Protein AF-A0A6B3H3Y4-F1 (afdb_monomer)

Solvent-accessible surface area (backbone atoms only — not comparable to full-atom values): 10660 Å² total; per-residue (Å²): 138,84,90,72,86,79,74,76,60,73,73,83,83,83,68,91,52,88,68,55,58,62,49,51,39,50,51,33,52,53,52,50,53,50,49,54,52,59,46,49,58,54,48,55,56,52,27,55,79,69,71,41,48,61,52,44,63,74,43,50,50,56,46,50,56,50,46,58,52,50,29,74,65,37,46,83,54,64,60,70,61,44,51,54,50,27,52,53,24,50,52,49,27,54,49,30,50,53,52,42,24,62,77,71,72,51,88,77,58,91,88,35,71,66,61,48,45,45,42,46,51,58,76,67,57,43,85,82,50,64,76,52,99,89,50,58,53,78,48,70,69,46,26,53,52,45,36,77,74,44,92,60,63,56,38,53,36,51,50,52,28,52,53,30,48,50,52,24,53,52,38,52,51,52,60,72,50,45,44,97,88,40,24,37,60,110

Foldseek 3Di:
DPPDDQDPQDDPPPDPPPPPSVVSNVVSVVVVVVVVVVVVVVVCVVCVVVVCNCVVPVPVVVVVVVLVVDLVVFAADDLVVLVVLLVVLVVQLVVLQVVLCVLQVHHDDLPDPVVVQCSQCPVVVFDAADADPVGGDLDLVRLVVSVVRDPRCNSVSSNSNVVSVVSSVVSVVVSVQQDPVNGHRD

Sequence (186 aa):
YLGRELAPAAASDGQLAFGADDRAEADALMAQARAVLDLGDAFTTRLKEVNATELLHDMELPTSILLARLERHGIAADRAHLESMEEQFAGTVQQAVKEAHAAVGREFNLGSPKQLQEILFGELGLPKTKKTKTGYTTDADALAWLAAQTEHELPVLMLRHREQAKLRVTVEGLVKTIAADGRIHT

Secondary structure (DSSP, 8-state):
----PPPPPPP--S---TTHHHHHHHHHHHHHHHHHHHHHHHHHHHHHHTT-HHIIIIIIHHHHHHHHHHHHH-EE--HHHHHHHHHHHHHHHHHHHHHHHHHHTS---TT-HHHHHIIIIIIS-PPP--B-SSSB--SHHHHHHHHHH-S-SHHHHHHHHHHHHHHHHHHHHHHHHB-TTSEE--

Structure (mmCIF, N/CA/C/O backbone):
data_AF-A0A6B3H3Y4-F1
#
_entry.id   AF-A0A6B3H3Y4-F1
#
loop_
_atom_site.group_PDB
_atom_site.id
_atom_site.type_symbol
_atom_site.label_atom_id
_atom_site.label_alt_id
_atom_site.label_comp_id
_atom_site.label_asym_id
_atom_site.label_entity_id
_atom_site.label_seq_id
_atom_site.pdbx_PDB_ins_code
_atom_site.Cartn_x
_atom_site.Cartn_y
_atom_site.Cartn_z
_atom_site.occupancy
_atom_site.B_iso_or_equiv
_atom_site.auth_seq_id
_atom_site.auth_comp_id
_atom_site.auth_asym_id
_atom_site.auth_atom_id
_atom_site.pdbx_PDB_model_num
ATOM 1 N N . TYR A 1 1 ? 18.194 14.052 -22.743 1.00 63.84 1 TYR A N 1
ATOM 2 C CA . TYR A 1 1 ? 18.961 13.079 -23.546 1.00 63.84 1 TYR A CA 1
ATOM 3 C C . TYR A 1 1 ? 18.894 13.367 -25.041 1.00 63.84 1 TYR A C 1
ATOM 5 O O . TYR A 1 1 ? 19.956 13.496 -25.622 1.00 63.84 1 TYR A O 1
ATOM 13 N N . LEU A 1 2 ? 17.715 13.562 -25.653 1.00 77.19 2 LEU A N 1
ATOM 14 C CA . LEU A 1 2 ? 17.622 13.910 -27.088 1.00 77.19 2 LEU A CA 1
ATOM 15 C C . LEU A 1 2 ? 17.268 15.376 -27.394 1.00 77.19 2 LEU A C 1
ATOM 17 O O . LEU A 1 2 ? 17.340 15.778 -28.549 1.00 77.19 2 LEU A O 1
ATOM 21 N N . GLY A 1 3 ? 16.864 16.170 -26.394 1.00 76.88 3 GLY A N 1
ATOM 22 C CA . GLY A 1 3 ? 16.460 17.570 -26.606 1.00 76.88 3 GLY A CA 1
ATOM 23 C C . GLY A 1 3 ? 15.206 17.730 -27.477 1.00 76.88 3 GLY A C 1
ATOM 24 O O . GLY A 1 3 ? 15.037 18.765 -28.109 1.00 76.88 3 GLY A O 1
ATOM 25 N N . ARG A 1 4 ? 14.358 16.695 -27.540 1.00 79.56 4 ARG A N 1
ATOM 26 C CA . ARG A 1 4 ? 13.101 16.661 -28.297 1.00 79.56 4 ARG A CA 1
ATOM 27 C C . ARG A 1 4 ? 11.932 16.502 -27.331 1.00 79.56 4 ARG A C 1
ATOM 29 O O . ARG A 1 4 ? 12.031 15.702 -26.400 1.00 79.56 4 ARG A O 1
ATOM 36 N N . GLU A 1 5 ? 10.840 17.211 -27.589 1.00 78.88 5 GLU A N 1
ATOM 37 C CA . GLU A 1 5 ? 9.538 16.949 -26.972 1.00 78.88 5 GLU A CA 1
ATOM 38 C C . GLU A 1 5 ? 8.713 16.076 -27.920 1.00 78.88 5 GLU A C 1
ATOM 40 O O . GLU A 1 5 ? 8.624 16.358 -29.115 1.00 78.88 5 GLU A O 1
ATOM 45 N N . LEU A 1 6 ? 8.153 14.985 -27.398 1.00 76.25 6 LEU A N 1
ATOM 46 C CA . LEU A 1 6 ? 7.236 14.131 -28.147 1.00 76.25 6 LEU A CA 1
ATOM 47 C C . LEU A 1 6 ? 5.812 14.585 -27.836 1.00 76.25 6 LEU A C 1
ATOM 49 O O . LEU A 1 6 ? 5.425 14.632 -26.668 1.00 76.25 6 LEU A O 1
ATOM 53 N N . ALA A 1 7 ? 5.038 14.905 -28.871 1.00 67.75 7 ALA A N 1
ATOM 54 C CA . ALA A 1 7 ? 3.607 15.106 -28.705 1.00 67.75 7 ALA A CA 1
ATOM 55 C C . ALA A 1 7 ? 2.958 13.766 -28.303 1.00 67.75 7 ALA A C 1
ATOM 57 O O . ALA A 1 7 ? 3.326 12.725 -28.863 1.00 67.75 7 ALA A O 1
ATOM 58 N N . PRO A 1 8 ? 2.026 13.752 -27.333 1.00 60.97 8 PRO A N 1
ATOM 59 C CA . PRO A 1 8 ? 1.255 12.551 -27.047 1.00 60.97 8 PRO A CA 1
ATOM 60 C C . PRO A 1 8 ? 0.466 12.143 -28.297 1.00 60.97 8 PRO A C 1
ATOM 62 O O . PRO A 1 8 ? 0.079 13.001 -29.094 1.00 60.97 8 PRO A O 1
ATOM 65 N N . ALA A 1 9 ? 0.227 10.839 -28.467 1.00 57.62 9 ALA A N 1
ATOM 66 C CA . ALA A 1 9 ? -0.717 10.369 -29.475 1.00 57.62 9 ALA A CA 1
ATOM 67 C C . ALA A 1 9 ? -2.055 11.088 -29.241 1.00 57.62 9 ALA A C 1
ATOM 69 O O . ALA A 1 9 ? -2.506 11.178 -28.095 1.00 57.62 9 ALA A O 1
ATOM 70 N N . ALA A 1 10 ? -2.623 11.682 -30.292 1.00 57.06 10 ALA A N 1
ATOM 71 C CA . ALA A 1 10 ? -3.854 12.451 -30.181 1.00 57.06 10 ALA A CA 1
ATOM 72 C C . ALA A 1 10 ? -4.945 11.567 -29.555 1.00 57.06 10 ALA A C 1
ATOM 74 O O . ALA A 1 10 ? -5.271 10.509 -30.088 1.00 57.06 10 ALA A O 1
ATOM 75 N N . ALA A 1 11 ? -5.489 11.977 -28.407 1.00 52.06 11 ALA A N 1
ATOM 76 C CA . ALA A 1 11 ? -6.703 11.363 -27.889 1.00 52.06 11 ALA A CA 1
ATOM 77 C C . ALA A 1 11 ? -7.828 11.688 -28.880 1.00 52.06 11 ALA A C 1
ATOM 79 O O . ALA A 1 11 ? -7.999 12.855 -29.229 1.00 52.06 11 ALA A O 1
ATOM 80 N N . SER A 1 12 ? -8.549 10.675 -29.369 1.00 51.94 12 SER A N 1
ATOM 81 C CA . SER A 1 12 ? -9.593 10.877 -30.378 1.00 51.94 12 SER A CA 1
ATOM 82 C C . SER A 1 12 ? -10.658 11.839 -29.839 1.00 51.94 12 SER A C 1
ATOM 84 O O . SER A 1 12 ? -11.436 11.470 -28.956 1.00 51.94 12 SER A O 1
ATOM 86 N N . ASP A 1 13 ? -10.725 13.059 -30.365 1.00 48.56 13 ASP A N 1
ATOM 87 C CA . ASP A 1 13 ? -11.602 14.124 -29.851 1.00 48.56 13 ASP A CA 1
ATOM 88 C C . ASP A 1 13 ? -13.055 13.995 -30.365 1.00 48.56 13 ASP A C 1
ATOM 90 O O . ASP A 1 13 ? -13.782 14.966 -30.558 1.00 48.56 13 ASP A O 1
ATOM 94 N N . GLY A 1 14 ? -13.501 12.761 -30.630 1.00 56.22 14 GLY A N 1
ATOM 95 C CA . GLY A 1 14 ? -14.877 12.434 -31.020 1.00 56.22 14 GLY A CA 1
ATOM 96 C C . GLY A 1 14 ? -15.333 12.983 -32.378 1.00 56.22 14 GLY A C 1
ATOM 97 O O . GLY A 1 14 ? -16.496 12.803 -32.744 1.00 56.22 14 GLY A O 1
ATOM 98 N N . GLN A 1 15 ? -14.455 13.631 -33.145 1.00 55.75 15 GLN A N 1
ATOM 99 C CA . GLN A 1 15 ? -14.781 14.183 -34.454 1.00 55.75 15 GLN A CA 1
ATOM 100 C C . GLN A 1 15 ? -14.356 13.194 -35.543 1.00 55.75 15 GLN A C 1
ATOM 102 O O . GLN A 1 15 ? -13.175 12.981 -35.766 1.00 55.75 15 GLN A O 1
ATOM 107 N N . LEU A 1 16 ? -15.336 12.571 -36.207 1.00 53.97 16 LEU A N 1
ATOM 108 C CA . LEU A 1 16 ? -15.149 11.537 -37.234 1.00 53.97 16 LEU A CA 1
ATOM 109 C C . LEU A 1 16 ? -14.452 12.090 -38.494 1.00 53.97 16 LEU A C 1
ATOM 111 O O . LEU A 1 16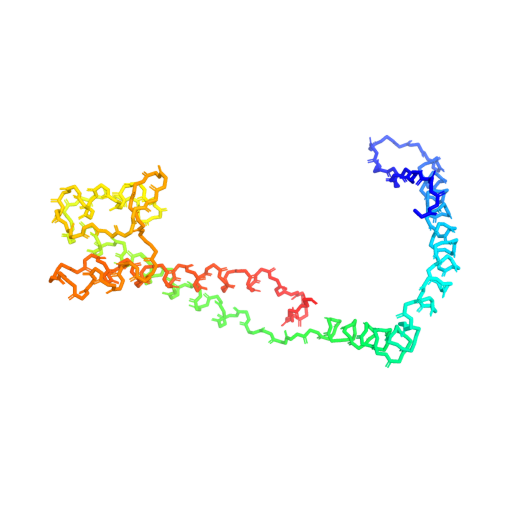 ? -15.091 12.326 -39.523 1.00 53.97 16 LEU A O 1
ATOM 115 N N . ALA A 1 17 ? -13.138 12.290 -38.429 1.00 58.25 17 ALA A N 1
ATOM 116 C CA . ALA A 1 17 ? -12.289 12.525 -39.584 1.00 58.25 17 ALA A CA 1
ATOM 117 C C . ALA A 1 17 ? -11.777 11.169 -40.093 1.00 58.25 17 ALA A C 1
ATOM 119 O O . ALA A 1 17 ? -10.715 10.700 -39.692 1.00 58.25 17 ALA A O 1
ATOM 120 N N . PHE A 1 18 ? -12.554 10.518 -40.967 1.00 49.59 18 PHE A N 1
ATOM 121 C CA . PHE A 1 18 ? -12.211 9.212 -41.547 1.00 49.59 18 PHE A CA 1
ATOM 122 C C . PHE A 1 18 ? -10.752 9.179 -42.056 1.00 49.59 18 PHE A C 1
ATOM 124 O O . PHE A 1 18 ? -10.421 9.822 -43.053 1.00 49.59 18 PHE A O 1
ATOM 131 N N . GLY A 1 19 ? -9.887 8.433 -41.356 1.00 61.00 19 GLY A N 1
ATOM 132 C CA . GLY A 1 19 ? -8.489 8.161 -41.718 1.00 61.00 19 GLY A CA 1
ATOM 133 C C . GLY A 1 19 ? -7.453 9.250 -41.395 1.00 61.00 19 GLY A C 1
ATOM 134 O O . GLY A 1 19 ? -6.260 9.003 -41.572 1.00 61.00 19 GLY A O 1
ATOM 135 N N . ALA A 1 20 ? -7.855 10.441 -40.934 1.00 61.28 20 ALA A N 1
ATOM 136 C CA . ALA A 1 20 ? -6.902 11.473 -40.504 1.00 61.28 20 ALA A CA 1
ATOM 137 C C . ALA A 1 20 ? -6.331 11.160 -39.113 1.00 61.28 20 ALA A C 1
ATOM 139 O O . ALA A 1 20 ? -5.127 11.310 -38.896 1.00 61.28 20 ALA A O 1
ATOM 140 N N . ASP A 1 21 ? -7.187 10.655 -38.224 1.00 67.44 21 ASP A N 1
ATOM 141 C CA . ASP A 1 21 ? -6.818 10.270 -36.861 1.00 67.44 21 ASP A CA 1
ATOM 142 C C . ASP A 1 21 ? -5.872 9.060 -36.868 1.00 67.44 21 ASP A C 1
ATOM 144 O O . ASP A 1 21 ? -4.822 9.105 -36.232 1.00 67.44 21 ASP A O 1
ATOM 148 N N . ASP A 1 22 ? -6.151 8.052 -37.705 1.00 73.31 22 ASP A N 1
ATOM 149 C CA . ASP A 1 22 ? -5.295 6.864 -37.862 1.00 73.31 22 ASP A CA 1
ATOM 150 C C . ASP A 1 22 ? -3.882 7.226 -38.351 1.00 73.31 22 ASP A C 1
ATOM 152 O O . ASP A 1 22 ? -2.881 6.649 -37.919 1.00 73.31 22 ASP A O 1
ATOM 156 N N . ARG A 1 23 ? -3.775 8.196 -39.271 1.00 79.31 23 ARG A N 1
ATOM 157 C CA . ARG A 1 23 ? -2.482 8.651 -39.798 1.00 79.31 23 ARG A CA 1
ATOM 158 C C . ARG A 1 23 ? -1.709 9.463 -38.764 1.00 79.31 23 ARG A C 1
ATOM 160 O O . ARG A 1 23 ? -0.505 9.269 -38.633 1.00 79.31 23 ARG A O 1
ATOM 167 N N . ALA A 1 24 ? -2.389 10.340 -38.030 1.00 80.00 24 ALA A N 1
ATOM 168 C CA . ALA A 1 24 ? -1.774 11.117 -36.960 1.00 80.00 24 ALA A CA 1
ATOM 169 C C . ALA A 1 24 ? -1.293 10.218 -35.805 1.00 80.00 24 ALA A C 1
ATOM 171 O O . ALA A 1 24 ? -0.199 10.426 -35.277 1.00 80.00 24 ALA A O 1
ATOM 172 N N . GLU A 1 25 ? -2.064 9.190 -35.446 1.00 80.94 25 GLU A N 1
ATOM 173 C CA . GLU A 1 25 ? -1.669 8.180 -34.462 1.00 80.94 25 GLU A CA 1
ATOM 174 C C . GLU A 1 25 ? -0.457 7.372 -34.944 1.00 80.94 25 GLU A C 1
ATOM 176 O O . GLU A 1 25 ? 0.523 7.223 -34.209 1.00 80.94 25 GLU A O 1
ATOM 181 N N . ALA A 1 26 ? -0.470 6.918 -36.202 1.00 85.44 26 ALA A N 1
ATOM 182 C CA . ALA A 1 26 ? 0.669 6.231 -36.802 1.00 85.44 26 ALA A CA 1
ATOM 183 C C . ALA A 1 26 ? 1.935 7.107 -36.796 1.00 85.44 26 ALA A C 1
ATOM 185 O O . ALA A 1 26 ? 3.007 6.631 -36.418 1.00 85.44 26 ALA A O 1
ATOM 186 N N . ASP A 1 27 ? 1.822 8.389 -37.155 1.00 86.19 27 ASP A N 1
ATOM 187 C CA . ASP A 1 27 ? 2.935 9.343 -37.137 1.00 86.19 27 ASP A CA 1
ATOM 188 C C . ASP A 1 27 ? 3.492 9.542 -35.712 1.00 86.19 27 ASP A C 1
ATOM 190 O O . ASP A 1 27 ? 4.713 9.551 -35.516 1.00 86.19 27 ASP A O 1
ATOM 194 N N . ALA A 1 28 ? 2.624 9.616 -34.696 1.00 86.31 28 ALA A N 1
ATOM 195 C CA . ALA A 1 28 ? 3.031 9.708 -33.293 1.00 86.31 28 ALA A CA 1
ATOM 196 C C . ALA A 1 28 ? 3.754 8.438 -32.807 1.00 86.31 28 ALA A C 1
ATOM 198 O O . ALA A 1 28 ? 4.812 8.530 -32.175 1.00 86.31 28 ALA A O 1
ATOM 199 N N . LEU A 1 29 ? 3.238 7.250 -33.138 1.00 88.19 29 LEU A N 1
ATOM 200 C CA . LEU A 1 29 ? 3.875 5.970 -32.807 1.00 88.19 29 LEU A CA 1
ATOM 201 C C . LEU A 1 29 ? 5.234 5.815 -33.501 1.00 88.19 29 LEU A C 1
ATOM 203 O O . LEU A 1 29 ? 6.199 5.374 -32.874 1.00 88.19 29 LEU A O 1
ATOM 207 N N . MET A 1 30 ? 5.352 6.232 -34.766 1.00 90.69 30 MET A N 1
ATOM 208 C CA . MET A 1 30 ? 6.629 6.246 -35.487 1.00 90.69 30 MET A CA 1
ATOM 209 C C . MET A 1 30 ? 7.645 7.183 -34.824 1.00 90.69 30 MET A C 1
ATOM 211 O O . MET A 1 30 ? 8.814 6.815 -34.667 1.00 90.69 30 MET A O 1
ATOM 215 N N . ALA A 1 31 ? 7.212 8.369 -34.384 1.00 90.38 31 ALA A N 1
ATOM 216 C CA . ALA A 1 31 ? 8.068 9.306 -33.660 1.00 90.38 31 ALA A CA 1
ATOM 217 C C . ALA A 1 31 ? 8.547 8.731 -32.314 1.00 90.38 31 ALA A C 1
ATOM 219 O O . ALA A 1 31 ? 9.734 8.839 -31.990 1.00 90.38 31 ALA A O 1
ATOM 220 N N . GLN A 1 32 ? 7.663 8.067 -31.561 1.00 90.25 32 GLN A N 1
ATOM 221 C CA . GLN A 1 32 ? 8.019 7.381 -30.315 1.00 90.25 32 GLN A CA 1
ATOM 222 C C . GLN A 1 32 ? 9.006 6.235 -30.556 1.00 90.25 32 GLN A C 1
ATOM 224 O O . GLN A 1 32 ? 10.044 6.177 -29.897 1.00 90.25 32 GLN A O 1
ATOM 229 N N . ALA A 1 33 ? 8.740 5.366 -31.535 1.00 92.94 33 ALA A N 1
ATOM 230 C CA . ALA A 1 33 ? 9.629 4.261 -31.885 1.00 92.94 33 ALA A CA 1
ATOM 231 C C . ALA A 1 33 ? 11.029 4.765 -32.265 1.00 92.94 33 ALA A C 1
ATOM 233 O O . ALA A 1 33 ? 12.038 4.225 -31.802 1.00 92.94 33 ALA A O 1
ATOM 234 N N . ARG A 1 34 ? 11.111 5.853 -33.046 1.00 94.19 34 ARG A N 1
ATOM 235 C CA . ARG A 1 34 ? 12.397 6.471 -33.391 1.00 94.19 34 ARG A CA 1
ATOM 236 C C . ARG A 1 34 ? 13.111 7.037 -32.165 1.00 94.19 34 ARG A C 1
ATOM 238 O O . ARG A 1 34 ? 14.320 6.860 -32.042 1.00 94.19 34 ARG A O 1
ATOM 245 N N . ALA A 1 35 ? 12.386 7.692 -31.262 1.00 93.12 35 ALA A N 1
ATOM 246 C CA . ALA A 1 35 ? 12.964 8.232 -30.037 1.00 93.12 35 ALA A CA 1
ATOM 247 C C . ALA A 1 35 ? 13.513 7.133 -29.115 1.00 93.12 35 ALA A C 1
ATOM 249 O O . ALA A 1 35 ? 14.578 7.321 -28.533 1.00 93.12 35 ALA A O 1
ATOM 250 N N . VAL A 1 36 ? 12.832 5.986 -29.011 1.00 94.25 36 VAL A N 1
ATOM 251 C CA . VAL A 1 36 ? 13.313 4.826 -28.241 1.00 94.25 36 VAL A CA 1
ATOM 252 C C . VAL A 1 36 ? 14.627 4.291 -28.813 1.00 94.25 36 VAL A C 1
ATOM 254 O O . VAL A 1 36 ? 15.553 4.045 -28.045 1.00 94.25 36 VAL A O 1
ATOM 257 N N . LEU A 1 37 ? 14.747 4.170 -30.140 1.00 95.19 37 LEU A N 1
ATOM 258 C CA . LEU A 1 37 ? 15.993 3.744 -30.792 1.00 95.19 37 LEU A CA 1
ATOM 259 C C . LEU A 1 37 ? 17.140 4.732 -30.535 1.00 95.19 37 LEU A C 1
ATOM 261 O O . LEU A 1 37 ? 18.201 4.331 -30.062 1.00 95.19 37 LEU A O 1
ATOM 265 N N . ASP A 1 38 ? 16.903 6.027 -30.776 1.00 94.75 38 ASP A N 1
ATOM 266 C CA . ASP A 1 38 ? 17.904 7.081 -30.563 1.00 94.75 38 ASP A CA 1
ATOM 267 C C . ASP A 1 38 ? 18.352 7.144 -29.080 1.00 94.75 38 ASP A C 1
ATOM 269 O O . ASP A 1 38 ? 19.530 7.356 -28.781 1.00 94.75 38 ASP A O 1
ATOM 273 N N . LEU A 1 39 ? 17.427 6.945 -28.129 1.00 94.69 39 LEU A N 1
ATOM 274 C CA . LEU A 1 39 ? 17.742 6.845 -26.698 1.00 94.69 39 LEU A CA 1
ATOM 275 C C . LEU A 1 39 ? 18.508 5.567 -26.356 1.00 94.69 39 LEU A C 1
ATOM 277 O O . LEU A 1 39 ? 19.393 5.617 -25.503 1.00 94.69 39 LEU A O 1
ATOM 281 N N . GLY A 1 40 ? 18.183 4.444 -26.997 1.00 93.75 40 GLY A N 1
ATOM 282 C CA . GLY A 1 40 ? 18.867 3.168 -26.807 1.00 93.75 40 GLY A CA 1
ATOM 283 C C . GLY A 1 40 ? 20.362 3.271 -27.100 1.00 93.75 40 GLY A C 1
ATOM 284 O O . GLY A 1 40 ? 21.182 2.864 -26.273 1.00 93.75 40 GLY A O 1
ATOM 285 N N . ASP A 1 41 ? 20.729 3.907 -28.214 1.00 94.00 41 ASP A N 1
ATOM 286 C CA . ASP A 1 41 ? 22.133 4.134 -28.583 1.00 94.00 41 ASP A CA 1
ATOM 287 C C . ASP A 1 41 ? 22.852 5.038 -27.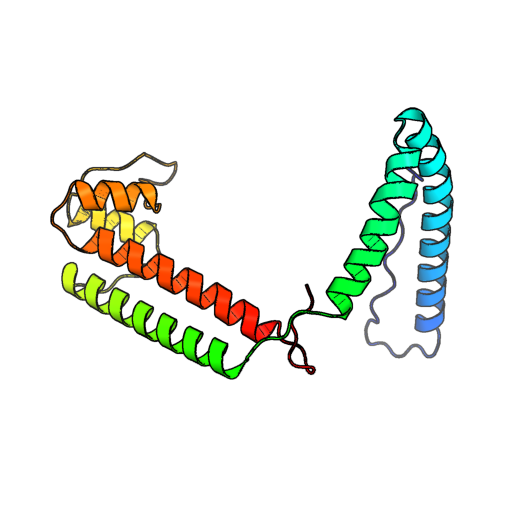564 1.00 94.00 41 ASP A C 1
ATOM 289 O O . ASP A 1 41 ? 23.960 4.737 -27.097 1.00 94.00 41 ASP A O 1
ATOM 293 N N . ALA A 1 42 ? 22.196 6.132 -27.161 1.00 94.25 42 ALA A N 1
ATOM 294 C CA . ALA A 1 42 ? 22.740 7.067 -26.179 1.00 94.25 42 ALA A CA 1
ATOM 295 C C . ALA A 1 42 ? 22.952 6.400 -24.806 1.00 94.25 42 ALA A C 1
ATOM 297 O O . ALA A 1 42 ? 24.012 6.552 -24.189 1.00 94.25 42 ALA A O 1
ATOM 298 N N . PHE A 1 43 ? 21.974 5.625 -24.330 1.00 95.00 43 PHE A N 1
ATOM 299 C CA . PHE A 1 43 ? 22.065 4.936 -23.045 1.00 95.00 43 PHE A CA 1
ATOM 300 C C . PHE A 1 43 ? 23.038 3.765 -23.064 1.00 95.00 43 PHE A C 1
ATOM 302 O O . PHE A 1 43 ? 23.720 3.555 -22.066 1.00 95.00 43 PHE A O 1
ATOM 309 N N . THR A 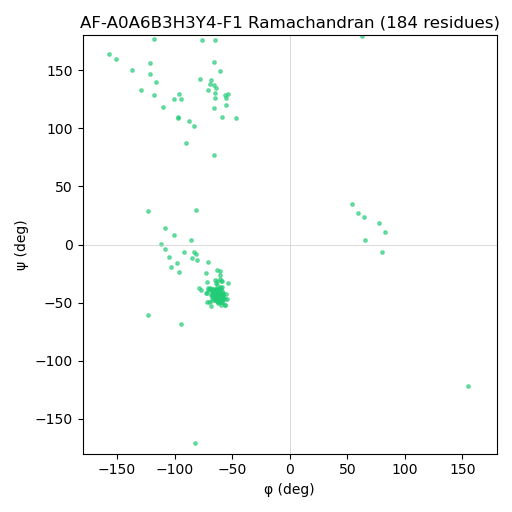1 44 ? 23.199 3.071 -24.189 1.00 94.44 44 THR A N 1
ATOM 310 C CA . THR A 1 44 ? 24.222 2.023 -24.329 1.00 94.44 44 THR A CA 1
ATOM 311 C C . THR A 1 44 ? 25.623 2.581 -24.077 1.00 94.44 44 THR A C 1
ATOM 313 O O . THR A 1 44 ? 26.428 1.963 -23.380 1.00 94.44 44 THR A O 1
ATOM 316 N N . THR A 1 45 ? 25.915 3.781 -24.588 1.00 94.50 45 THR A N 1
ATOM 317 C CA . THR A 1 45 ? 27.192 4.461 -24.313 1.00 94.50 45 THR A CA 1
ATOM 318 C C . THR A 1 45 ? 27.316 4.812 -22.831 1.00 94.50 45 THR A C 1
ATOM 320 O O . THR A 1 45 ? 28.315 4.483 -22.193 1.00 94.50 45 THR A O 1
ATOM 323 N N . ARG A 1 46 ? 26.268 5.398 -22.243 1.00 94.56 46 ARG A N 1
ATOM 324 C CA . ARG A 1 46 ? 26.273 5.816 -20.836 1.00 94.56 46 ARG A CA 1
ATOM 325 C C . ARG A 1 46 ? 26.408 4.646 -19.858 1.00 94.56 46 ARG A C 1
ATOM 327 O O . ARG A 1 46 ? 27.100 4.770 -18.853 1.00 94.56 46 ARG A O 1
ATOM 334 N N . LEU A 1 47 ? 25.775 3.512 -20.146 1.00 96.56 47 LEU A N 1
ATOM 335 C CA . LEU A 1 47 ? 25.844 2.304 -19.320 1.00 96.56 47 LEU A CA 1
ATOM 336 C C . LEU A 1 47 ? 27.258 1.733 -19.253 1.00 96.56 47 LEU A C 1
ATOM 338 O O . LEU A 1 47 ? 27.639 1.184 -18.221 1.00 96.56 47 LEU A O 1
ATOM 342 N N . LYS A 1 48 ? 28.052 1.888 -20.316 1.00 95.94 48 LYS A N 1
ATOM 343 C CA . LYS A 1 48 ? 29.476 1.532 -20.297 1.00 95.94 48 LYS A CA 1
ATOM 344 C C . LYS A 1 48 ? 30.267 2.468 -19.388 1.00 95.94 48 LYS A C 1
ATOM 346 O O . LYS A 1 48 ? 31.053 1.991 -18.582 1.00 95.94 48 LYS A O 1
ATOM 351 N N . GLU A 1 49 ? 30.013 3.776 -19.453 1.00 96.81 49 GLU A N 1
ATOM 352 C CA . GLU A 1 49 ? 30.697 4.772 -18.607 1.00 96.81 49 GLU A CA 1
ATOM 353 C C . GLU A 1 49 ? 30.480 4.538 -17.105 1.00 96.81 49 GLU A C 1
ATOM 355 O O . GLU A 1 49 ? 31.357 4.846 -16.302 1.00 96.81 49 GLU A O 1
ATOM 360 N N . VAL A 1 50 ? 29.322 3.992 -16.722 1.00 97.06 50 VAL A N 1
ATOM 361 C CA . VAL A 1 50 ? 28.992 3.668 -15.323 1.00 97.06 50 VAL A CA 1
ATOM 362 C C . VAL A 1 50 ? 29.169 2.182 -14.980 1.00 97.06 50 VAL A C 1
ATOM 364 O O . VAL A 1 50 ? 28.777 1.770 -13.893 1.00 97.06 50 VAL A O 1
ATOM 367 N N . ASN A 1 51 ? 29.751 1.377 -15.879 1.00 95.44 51 ASN A N 1
ATOM 368 C CA . ASN A 1 51 ? 29.950 -0.072 -15.719 1.00 95.44 51 ASN A CA 1
ATOM 369 C C . ASN A 1 51 ? 28.668 -0.868 -15.383 1.00 95.44 51 ASN A C 1
ATOM 371 O O . ASN A 1 51 ? 28.715 -1.855 -14.658 1.00 95.44 51 ASN A O 1
ATOM 375 N N . ALA A 1 52 ? 27.516 -0.463 -15.924 1.00 97.06 52 ALA A N 1
ATOM 376 C CA . ALA A 1 52 ? 26.216 -1.109 -15.699 1.00 97.06 52 ALA A CA 1
ATOM 377 C C . ALA A 1 52 ? 25.692 -1.881 -16.927 1.00 97.06 52 ALA A C 1
ATOM 379 O O . ALA A 1 52 ? 24.517 -2.233 -16.989 1.00 97.06 52 ALA A O 1
ATOM 380 N N . THR A 1 53 ? 26.545 -2.133 -17.926 1.00 96.62 53 THR A N 1
ATOM 381 C CA . THR A 1 53 ? 26.135 -2.844 -19.154 1.00 96.62 53 THR A CA 1
ATOM 382 C C . THR A 1 53 ? 25.728 -4.290 -18.857 1.00 96.62 53 THR A C 1
ATOM 384 O O . THR A 1 53 ? 24.652 -4.712 -19.268 1.00 96.62 53 THR A O 1
ATOM 387 N N . GLU A 1 54 ? 26.547 -5.022 -18.098 1.00 97.31 54 GLU A N 1
ATOM 388 C CA . GLU A 1 54 ? 26.247 -6.402 -17.684 1.00 97.31 54 GLU A CA 1
ATOM 389 C C . GLU A 1 54 ? 25.025 -6.452 -16.757 1.00 97.31 54 GLU A C 1
ATOM 391 O O . GLU A 1 54 ? 24.157 -7.295 -16.934 1.00 97.31 54 GLU A O 1
ATOM 396 N N . LEU A 1 55 ? 24.877 -5.484 -15.841 1.00 97.00 55 LEU A N 1
ATOM 397 C CA . LEU A 1 55 ? 23.690 -5.377 -14.983 1.00 97.00 55 LEU A CA 1
ATOM 398 C C . LEU A 1 55 ? 22.395 -5.298 -15.810 1.00 97.00 55 LEU A C 1
ATOM 400 O O . LEU A 1 55 ? 21.448 -6.035 -15.539 1.00 97.00 55 LEU A O 1
ATOM 404 N N . LEU A 1 56 ? 22.356 -4.450 -16.846 1.00 96.75 56 LEU A N 1
ATOM 405 C CA . LEU A 1 56 ? 21.183 -4.351 -17.716 1.00 96.75 56 LEU A CA 1
ATOM 406 C C . LEU A 1 56 ? 20.906 -5.672 -18.455 1.00 96.75 56 LEU A C 1
ATOM 408 O O . LEU A 1 56 ? 19.767 -6.136 -18.479 1.00 96.75 56 LEU A O 1
ATOM 412 N N . HIS A 1 57 ? 21.926 -6.254 -19.088 1.00 95.94 57 HIS A N 1
ATOM 413 C CA . HIS A 1 57 ? 21.745 -7.392 -19.993 1.00 95.94 57 HIS A CA 1
ATOM 414 C C . HIS A 1 57 ? 21.568 -8.732 -19.285 1.00 95.94 57 HIS A C 1
ATOM 416 O O . HIS A 1 57 ? 20.751 -9.539 -19.727 1.00 95.94 57 HIS A O 1
ATOM 422 N N . ASP A 1 58 ? 22.287 -8.950 -18.190 1.00 97.31 58 ASP A N 1
ATOM 423 C CA . ASP A 1 58 ? 22.350 -10.248 -17.525 1.00 97.31 58 ASP A CA 1
ATOM 424 C C . ASP A 1 58 ? 21.394 -10.330 -16.328 1.00 97.31 58 ASP A C 1
ATOM 426 O O . ASP A 1 58 ? 21.071 -11.429 -15.877 1.00 97.31 58 ASP A O 1
ATOM 430 N N . MET A 1 59 ? 20.896 -9.188 -15.833 1.00 97.12 59 MET A N 1
ATOM 431 C CA . MET A 1 59 ? 19.988 -9.136 -14.683 1.00 97.12 59 MET A CA 1
ATOM 432 C C . MET A 1 59 ? 18.662 -8.442 -14.999 1.00 97.12 59 MET A C 1
ATOM 434 O O . MET A 1 59 ? 17.616 -9.085 -14.909 1.00 97.12 59 MET A O 1
ATOM 438 N N . GLU A 1 60 ? 18.672 -7.168 -15.392 1.00 97.81 60 GLU A N 1
ATOM 439 C CA . GLU A 1 60 ? 17.440 -6.369 -15.505 1.00 97.81 60 GLU A CA 1
ATOM 440 C C . GLU A 1 60 ? 16.529 -6.846 -16.649 1.00 97.81 60 GLU A C 1
ATOM 442 O O . GLU A 1 60 ? 15.338 -7.078 -16.438 1.00 97.81 60 GLU A O 1
ATOM 447 N N . LEU A 1 61 ? 17.071 -7.060 -17.856 1.00 97.00 61 LEU A N 1
ATOM 448 C CA . LEU A 1 61 ? 16.285 -7.535 -19.003 1.00 97.00 61 LEU A CA 1
ATOM 449 C C . LEU A 1 61 ? 15.719 -8.955 -18.783 1.00 97.00 61 LEU A C 1
ATOM 451 O O . LEU A 1 61 ? 14.514 -9.142 -18.983 1.00 97.00 61 LEU A O 1
ATOM 455 N N . PRO A 1 62 ? 16.504 -9.955 -18.326 1.00 98.31 62 PRO A N 1
ATOM 456 C CA . PRO A 1 6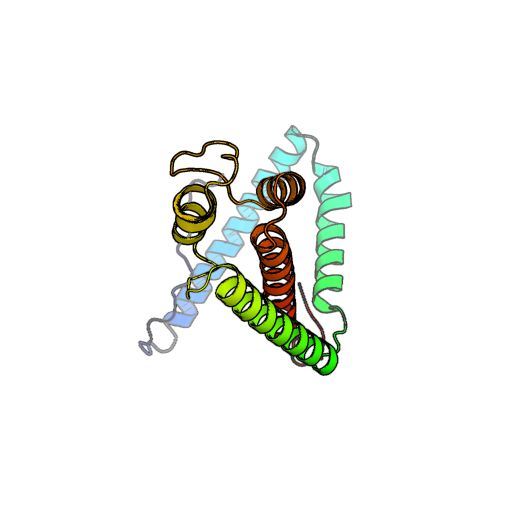2 ? 15.960 -11.263 -17.966 1.00 98.31 62 PRO A CA 1
ATOM 457 C C . PRO A 1 62 ? 14.897 -11.187 -16.866 1.00 98.31 62 PRO A C 1
ATOM 459 O O . PRO A 1 62 ? 13.870 -11.864 -16.962 1.00 98.31 62 PRO A O 1
ATOM 462 N N . THR A 1 63 ? 15.109 -10.341 -15.852 1.00 98.25 63 THR A N 1
ATOM 463 C CA . THR A 1 63 ? 14.148 -10.148 -14.757 1.00 98.25 63 THR A CA 1
ATOM 464 C C . THR A 1 63 ? 12.855 -9.523 -15.262 1.00 98.25 63 THR A C 1
ATOM 466 O O . THR A 1 63 ? 11.786 -10.017 -14.925 1.00 98.25 63 THR A O 1
ATOM 469 N N . SER A 1 64 ? 12.919 -8.520 -16.140 1.00 97.94 64 SER A N 1
ATOM 470 C CA . SER A 1 64 ? 11.736 -7.911 -16.762 1.00 97.94 64 SER A CA 1
ATOM 471 C C . SER A 1 64 ? 10.897 -8.938 -17.533 1.00 97.94 64 SER A C 1
ATOM 473 O O . SER A 1 64 ? 9.677 -8.988 -17.378 1.00 97.94 64 SER A O 1
ATOM 475 N N . ILE A 1 65 ? 11.540 -9.826 -18.300 1.00 97.50 65 ILE A N 1
ATOM 476 C CA . ILE A 1 65 ? 10.850 -10.910 -19.018 1.00 97.50 65 ILE A CA 1
ATOM 477 C C . ILE A 1 65 ? 10.196 -11.893 -18.037 1.00 97.50 65 ILE A C 1
ATOM 479 O O . ILE A 1 65 ? 9.086 -12.371 -18.286 1.00 97.50 65 ILE A O 1
ATOM 483 N N . LEU A 1 66 ? 10.881 -12.231 -16.941 1.00 97.88 66 LEU A N 1
ATOM 484 C CA . LEU A 1 66 ? 10.331 -13.105 -15.908 1.00 97.88 66 LEU A CA 1
ATOM 485 C C . LEU A 1 66 ? 9.129 -12.457 -15.214 1.00 97.88 66 LEU A C 1
ATOM 487 O O . LEU A 1 66 ? 8.102 -13.119 -15.082 1.00 97.88 66 LEU A O 1
ATOM 491 N N . LEU A 1 67 ? 9.238 -11.185 -14.826 1.00 98.00 67 LEU A N 1
ATOM 492 C CA . LEU A 1 67 ? 8.147 -10.422 -14.225 1.00 98.00 67 LEU A CA 1
ATOM 493 C C . LEU A 1 67 ? 6.937 -10.429 -15.158 1.00 98.00 67 LEU A C 1
ATOM 495 O O . LEU A 1 67 ? 5.911 -10.964 -14.768 1.00 98.00 67 LEU A O 1
ATOM 499 N N . ALA A 1 68 ? 7.088 -10.061 -16.433 1.00 97.81 68 ALA A N 1
ATOM 500 C CA . ALA A 1 68 ? 5.986 -10.098 -17.400 1.00 97.81 68 ALA A CA 1
ATOM 501 C C . ALA A 1 68 ? 5.284 -11.475 -17.491 1.00 97.81 68 ALA A C 1
ATOM 503 O O . ALA A 1 68 ? 4.074 -11.559 -17.718 1.00 97.81 68 ALA A O 1
ATOM 504 N N . ARG A 1 69 ? 6.016 -12.584 -17.300 1.00 97.88 69 ARG A N 1
ATOM 505 C CA . ARG A 1 69 ? 5.423 -13.934 -17.228 1.00 97.88 69 ARG A CA 1
ATOM 506 C C . ARG A 1 69 ? 4.656 -14.164 -15.927 1.00 97.88 69 ARG A C 1
ATOM 508 O O . ARG A 1 69 ? 3.593 -14.777 -15.981 1.00 97.88 69 ARG A O 1
ATOM 515 N N . LEU A 1 70 ? 5.187 -13.715 -14.790 1.00 97.88 70 LEU A N 1
ATOM 516 C CA . LEU A 1 70 ? 4.527 -13.805 -13.484 1.00 97.88 70 LEU A CA 1
ATOM 517 C C . LEU A 1 70 ? 3.243 -12.971 -13.458 1.00 97.88 70 LEU A C 1
ATOM 519 O O . LEU A 1 70 ? 2.198 -13.495 -13.080 1.00 97.88 70 LEU A O 1
ATOM 523 N N . GLU A 1 71 ? 3.304 -11.730 -13.938 1.00 97.56 71 GLU A N 1
ATOM 524 C CA . GLU A 1 71 ? 2.159 -10.820 -14.032 1.00 97.56 71 GLU A CA 1
ATOM 525 C C . GLU A 1 71 ? 1.066 -11.439 -14.910 1.00 97.56 71 GLU A C 1
ATOM 527 O O . GLU A 1 71 ? -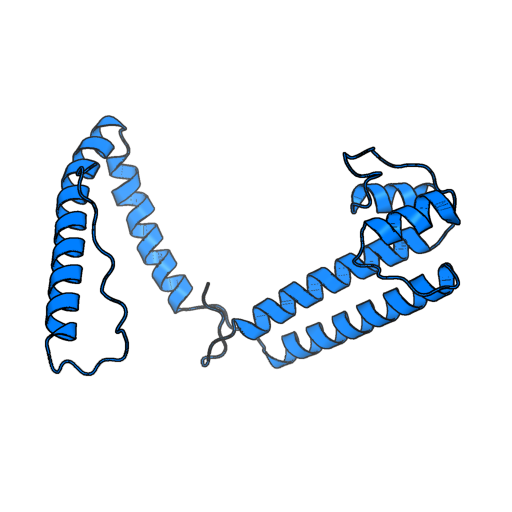0.074 -11.591 -14.476 1.00 97.56 71 GLU A O 1
ATOM 532 N N . ARG A 1 72 ? 1.418 -11.936 -16.108 1.00 96.38 72 ARG A N 1
ATOM 533 C CA . ARG A 1 72 ? 0.464 -12.613 -17.003 1.00 96.38 72 ARG A CA 1
ATOM 534 C C . ARG A 1 72 ? -0.098 -13.911 -16.420 1.00 96.38 72 ARG A C 1
ATOM 536 O O . ARG A 1 72 ? -1.237 -14.259 -16.717 1.00 96.38 72 ARG A O 1
ATOM 543 N N . HIS A 1 73 ? 0.684 -14.649 -15.633 1.00 97.25 73 HIS A N 1
ATOM 544 C CA . HIS A 1 73 ? 0.200 -15.861 -14.969 1.00 97.25 73 HIS A CA 1
ATOM 545 C C . HIS A 1 73 ? -0.779 -15.540 -13.835 1.00 97.25 73 HIS A C 1
ATOM 547 O O . HIS A 1 73 ? -1.740 -16.285 -13.635 1.00 97.25 73 HIS A O 1
ATOM 553 N N . GLY A 1 74 ? -0.529 -14.455 -13.101 1.00 97.38 74 GLY A N 1
ATOM 554 C CA . GLY A 1 74 ? -1.327 -14.017 -11.964 1.00 97.38 74 GLY A CA 1
ATOM 555 C C . GLY A 1 74 ? -1.351 -15.011 -10.800 1.00 97.38 74 GLY A C 1
ATOM 556 O O . GLY A 1 74 ? -0.774 -16.101 -10.840 1.00 97.38 74 GLY A O 1
ATOM 557 N N . ILE A 1 75 ? -2.065 -14.635 -9.744 1.00 97.75 75 ILE A N 1
ATOM 558 C CA . ILE A 1 75 ? -2.265 -15.453 -8.543 1.00 97.75 75 ILE A CA 1
ATOM 559 C C . ILE A 1 75 ? -3.756 -15.750 -8.406 1.00 97.75 75 ILE A C 1
ATOM 561 O O . ILE A 1 75 ? -4.572 -14.833 -8.452 1.00 97.75 75 ILE A O 1
ATOM 565 N N . ALA A 1 76 ? -4.119 -17.026 -8.248 1.00 97.62 76 ALA A N 1
ATOM 566 C CA . ALA A 1 76 ? -5.512 -17.426 -8.052 1.00 97.62 76 ALA A CA 1
ATOM 567 C C . ALA A 1 76 ? -6.071 -16.853 -6.744 1.00 97.62 76 ALA A C 1
ATOM 569 O O . ALA A 1 76 ? -5.421 -16.937 -5.701 1.00 97.62 76 ALA A O 1
ATOM 570 N N . ALA A 1 77 ? -7.281 -16.300 -6.809 1.00 96.50 77 ALA A N 1
ATOM 571 C CA . ALA A 1 77 ? -7.960 -15.706 -5.669 1.00 96.50 77 ALA A CA 1
ATOM 572 C C . ALA A 1 77 ? -9.383 -16.261 -5.543 1.00 96.50 77 ALA A C 1
ATOM 574 O O . ALA A 1 77 ? -10.135 -16.318 -6.515 1.00 96.50 77 ALA A O 1
ATOM 575 N N . ASP A 1 78 ? -9.765 -16.647 -4.327 1.00 97.38 78 ASP A N 1
ATOM 576 C CA . ASP A 1 78 ? -11.142 -17.023 -4.018 1.00 97.38 78 ASP A CA 1
ATOM 577 C C . ASP A 1 78 ? -11.958 -15.757 -3.734 1.00 97.38 78 ASP A C 1
ATOM 579 O O . ASP A 1 78 ? -11.865 -15.159 -2.659 1.00 97.38 78 ASP A O 1
ATOM 583 N N . ARG A 1 79 ? -12.748 -15.335 -4.728 1.00 96.56 79 ARG A N 1
ATOM 584 C CA . ARG A 1 79 ? -13.597 -14.142 -4.631 1.00 96.56 79 ARG A CA 1
ATOM 585 C C . ARG A 1 79 ? -14.592 -14.244 -3.476 1.00 96.56 79 ARG A C 1
ATOM 587 O O . ARG A 1 79 ? -14.708 -13.293 -2.713 1.00 96.56 79 ARG A O 1
ATOM 594 N N . ALA A 1 80 ? -15.279 -15.376 -3.340 1.00 96.75 80 ALA A N 1
ATOM 595 C CA . ALA A 1 80 ? -16.328 -15.535 -2.338 1.00 96.75 80 ALA A CA 1
ATOM 596 C C . ALA A 1 80 ? -15.746 -15.493 -0.919 1.00 96.75 80 ALA A C 1
ATOM 598 O O . ALA A 1 80 ? -16.325 -14.885 -0.017 1.00 96.75 80 ALA A O 1
ATOM 599 N N . HIS A 1 81 ? -14.568 -16.092 -0.725 1.00 97.44 81 HIS A N 1
ATOM 600 C CA . HIS A 1 81 ? -13.869 -16.008 0.551 1.00 97.44 81 HIS A CA 1
ATOM 601 C C . HIS A 1 81 ? -13.461 -14.567 0.889 1.00 97.44 81 HIS A C 1
ATOM 603 O O . HIS A 1 81 ? -13.694 -14.113 2.009 1.00 97.44 81 HIS A O 1
ATOM 609 N N . LEU A 1 82 ? -12.897 -13.832 -0.075 1.00 97.25 82 LEU A N 1
ATOM 610 C CA . LEU A 1 82 ? -12.488 -12.440 0.127 1.00 97.25 82 LEU A CA 1
ATOM 611 C C . LEU A 1 82 ? -13.682 -11.509 0.385 1.00 97.25 82 LEU A C 1
ATOM 613 O O . LEU A 1 82 ? -13.597 -10.652 1.258 1.00 97.25 82 LEU A O 1
ATOM 617 N N . GLU A 1 83 ? -14.806 -11.697 -0.306 1.00 96.69 83 GLU A N 1
ATOM 618 C CA . GLU A 1 83 ? -16.045 -10.949 -0.045 1.00 96.69 83 GLU A CA 1
ATOM 619 C C . GLU A 1 83 ? -16.572 -11.225 1.371 1.00 96.69 83 GLU A C 1
ATOM 621 O O . GLU A 1 83 ? -16.874 -10.292 2.110 1.00 96.69 83 GLU A O 1
ATOM 626 N N . SER A 1 84 ? -16.564 -12.486 1.815 1.00 97.88 84 SER A N 1
ATOM 627 C CA . SER A 1 84 ? -16.941 -12.824 3.193 1.00 97.88 84 SER A CA 1
ATOM 628 C C . SER A 1 84 ? -16.010 -12.185 4.233 1.00 97.88 84 SER A C 1
ATOM 630 O O . SER A 1 84 ? -16.472 -11.710 5.272 1.00 97.88 84 SER A O 1
ATOM 632 N N . MET A 1 85 ? -14.700 -12.132 3.966 1.00 97.25 85 MET A N 1
ATOM 633 C CA . MET A 1 85 ? -13.748 -11.430 4.833 1.00 97.25 85 MET A CA 1
ATOM 634 C C . MET A 1 85 ? -14.016 -9.919 4.880 1.00 97.25 85 MET A C 1
ATOM 636 O O . MET A 1 85 ? -13.936 -9.319 5.952 1.00 97.25 85 MET A O 1
ATOM 640 N N . GLU A 1 86 ? -14.339 -9.298 3.742 1.00 96.38 86 GLU A N 1
ATOM 641 C CA . GLU A 1 86 ? -14.693 -7.875 3.672 1.00 96.38 86 GLU A CA 1
ATOM 642 C C . GLU A 1 86 ? -15.908 -7.571 4.554 1.00 96.38 86 GLU A C 1
ATOM 644 O O . GLU A 1 86 ? -15.830 -6.684 5.409 1.00 96.38 86 GLU A O 1
ATOM 649 N N . GLU A 1 87 ? -16.968 -8.377 4.446 1.00 96.75 87 GLU A N 1
ATOM 650 C CA . GLU A 1 87 ? -18.181 -8.242 5.256 1.00 96.75 87 GLU A CA 1
ATOM 651 C C . GLU A 1 87 ? -17.892 -8.401 6.758 1.00 96.75 87 GLU A C 1
ATOM 653 O O . GLU A 1 87 ? -18.387 -7.628 7.587 1.00 96.75 87 GLU A O 1
ATOM 658 N N . GLN A 1 88 ? -17.045 -9.366 7.134 1.00 96.94 88 GLN A N 1
ATOM 659 C CA . GLN A 1 88 ? -16.622 -9.572 8.525 1.00 96.94 88 GLN A CA 1
ATOM 660 C C . GLN A 1 88 ? -15.871 -8.355 9.082 1.00 96.94 88 GLN A C 1
ATOM 662 O O . GLN A 1 88 ? -16.138 -7.902 10.206 1.00 96.94 88 GLN A O 1
ATOM 667 N N . PHE A 1 89 ? -14.948 -7.790 8.301 1.00 96.81 89 PHE A N 1
ATOM 668 C CA . PHE A 1 89 ? -14.227 -6.583 8.692 1.00 96.81 89 PHE A CA 1
ATOM 669 C C . PHE A 1 89 ? -15.157 -5.371 8.753 1.00 96.81 89 PHE A C 1
ATOM 671 O O . PHE A 1 89 ? -15.072 -4.588 9.700 1.00 96.81 89 PHE A O 1
ATOM 678 N N . ALA A 1 90 ? -16.098 -5.236 7.817 1.00 95.00 90 ALA A N 1
ATOM 679 C CA . ALA A 1 90 ? -17.109 -4.186 7.841 1.00 95.00 90 ALA A CA 1
ATOM 680 C C . ALA A 1 90 ? -17.974 -4.255 9.109 1.00 95.00 90 ALA A C 1
ATOM 682 O O . ALA A 1 90 ? -18.154 -3.234 9.781 1.00 95.00 90 ALA A O 1
ATOM 683 N N . GLY A 1 91 ? -18.438 -5.449 9.486 1.00 96.00 91 GLY A N 1
ATOM 684 C CA . GLY A 1 91 ? -19.180 -5.673 10.727 1.00 96.00 91 GLY A CA 1
ATOM 685 C C . GLY A 1 91 ? -18.364 -5.309 11.970 1.00 96.00 91 GLY A C 1
ATOM 686 O O . GLY A 1 91 ? -18.851 -4.599 12.852 1.00 96.00 91 GLY A O 1
ATOM 687 N N . THR A 1 92 ? -17.091 -5.709 12.014 1.00 94.88 92 THR A N 1
ATOM 688 C CA . THR A 1 92 ? -16.197 -5.405 13.144 1.00 94.88 92 THR A CA 1
ATOM 689 C C . THR A 1 92 ? -15.899 -3.908 13.261 1.00 94.88 92 THR A C 1
ATOM 691 O O . THR A 1 92 ? -15.875 -3.367 14.366 1.00 94.88 92 THR A O 1
ATOM 694 N N . VAL A 1 93 ? -15.725 -3.210 12.134 1.00 95.06 93 VAL A N 1
ATOM 695 C CA . VAL A 1 93 ? -15.564 -1.748 12.098 1.00 95.06 93 VAL A CA 1
ATOM 696 C C . VAL A 1 93 ? -16.805 -1.059 12.659 1.00 95.06 93 VAL A C 1
ATOM 698 O O . VAL A 1 93 ? -16.679 -0.190 13.520 1.00 95.06 93 VAL A O 1
ATOM 701 N N . GLN A 1 94 ? -18.003 -1.458 12.219 1.00 94.88 94 GLN A N 1
ATOM 702 C CA . GLN A 1 94 ? -19.255 -0.888 12.727 1.00 94.88 94 GLN A CA 1
ATOM 703 C C . GLN A 1 94 ? -19.428 -1.136 14.227 1.00 94.88 94 GLN A C 1
ATOM 705 O O . GLN A 1 94 ? -19.873 -0.246 14.951 1.00 94.88 94 GLN A O 1
ATOM 710 N N . GLN A 1 95 ? -19.056 -2.324 14.701 1.00 95.06 95 GLN A N 1
ATOM 711 C CA . GLN A 1 95 ? -19.115 -2.655 16.117 1.00 95.06 95 GLN A CA 1
ATOM 712 C C . GLN A 1 95 ? -18.154 -1.784 16.941 1.00 95.06 95 GLN A C 1
ATOM 714 O O . GLN A 1 95 ? -18.573 -1.194 17.934 1.00 95.06 95 GLN A O 1
ATOM 719 N N . ALA A 1 96 ? -16.911 -1.606 16.485 1.00 93.56 96 ALA A N 1
ATOM 720 C CA . ALA A 1 96 ? -15.937 -0.743 17.154 1.00 93.56 96 ALA A CA 1
ATOM 721 C C . ALA A 1 96 ? -16.377 0.735 17.186 1.00 93.56 96 ALA A C 1
ATOM 723 O O . ALA A 1 96 ? -16.125 1.429 18.168 1.00 93.56 96 ALA A O 1
ATOM 724 N N . VAL A 1 97 ? -17.065 1.220 16.143 1.00 93.69 97 VAL A N 1
ATOM 725 C CA . VAL A 1 97 ? -17.664 2.569 16.126 1.00 93.69 97 VAL A CA 1
ATOM 726 C C . VAL A 1 97 ? -18.723 2.704 17.219 1.00 93.69 97 VAL A C 1
ATOM 728 O O . VAL A 1 97 ? -18.676 3.660 17.991 1.00 93.69 97 VAL A O 1
ATOM 731 N N . LYS A 1 98 ? -19.644 1.737 17.320 1.00 94.81 98 LYS A N 1
ATOM 732 C CA . LYS A 1 98 ? -20.701 1.740 18.344 1.00 94.81 98 LYS A CA 1
ATOM 733 C C . LYS A 1 98 ? -20.121 1.700 19.756 1.00 94.81 98 LYS A C 1
ATOM 735 O O . LYS A 1 98 ? -20.547 2.475 20.606 1.00 94.81 98 LYS A O 1
ATOM 740 N N . GLU A 1 99 ? -19.136 0.836 19.991 1.00 94.75 99 GLU A N 1
ATOM 741 C CA . GLU A 1 99 ? -18.430 0.736 21.274 1.00 94.75 99 GLU A CA 1
ATOM 742 C C . GLU A 1 99 ? -17.728 2.055 21.623 1.00 94.75 99 GLU A C 1
ATOM 744 O O . GLU A 1 99 ? -17.855 2.547 22.741 1.00 94.75 99 GLU A O 1
ATOM 749 N N . ALA A 1 100 ? -17.060 2.692 20.656 1.00 93.56 100 ALA A N 1
ATOM 750 C CA . ALA A 1 100 ? -16.390 3.970 20.877 1.00 93.56 100 ALA A CA 1
ATOM 751 C C . ALA A 1 100 ? -17.373 5.114 21.173 1.00 93.56 100 ALA A C 1
ATOM 753 O O . ALA A 1 100 ? -17.106 5.943 22.041 1.00 93.56 100 ALA A O 1
ATOM 754 N N . HIS A 1 101 ? -18.514 5.164 20.478 1.00 93.81 101 HIS A N 1
ATOM 755 C CA . HIS A 1 101 ? -19.570 6.143 20.755 1.00 93.81 101 HIS A CA 1
ATOM 756 C C . HIS A 1 101 ? -20.182 5.932 22.139 1.00 93.81 101 HIS A C 1
ATOM 758 O O . HIS A 1 101 ? -20.389 6.905 22.859 1.00 93.81 101 HIS A O 1
ATOM 764 N N . ALA A 1 102 ? -20.416 4.679 22.538 1.00 94.06 102 ALA A N 1
ATOM 765 C CA . ALA A 1 102 ? -20.926 4.344 23.864 1.00 94.06 102 ALA A CA 1
ATOM 766 C C . ALA A 1 102 ? -19.929 4.709 24.976 1.00 94.06 102 ALA A C 1
ATOM 768 O O . ALA A 1 102 ? -20.335 5.268 25.991 1.00 94.06 102 ALA A O 1
ATOM 769 N N . ALA A 1 103 ? -18.634 4.462 24.759 1.00 91.81 103 ALA A N 1
ATOM 770 C CA . ALA A 1 103 ? -17.584 4.771 25.727 1.00 91.81 103 ALA A CA 1
ATOM 771 C C . ALA A 1 103 ? -17.430 6.281 25.986 1.00 91.81 103 ALA A C 1
ATOM 773 O O . ALA A 1 103 ? -17.052 6.676 27.084 1.00 91.81 103 ALA A O 1
ATOM 774 N N . VAL A 1 104 ? -17.724 7.126 24.991 1.00 91.25 104 VAL A N 1
ATOM 775 C CA . VAL A 1 104 ? -17.643 8.597 25.107 1.00 91.25 104 VAL A CA 1
ATOM 776 C C . VAL A 1 104 ? -19.006 9.225 25.441 1.00 91.25 104 VAL A C 1
ATOM 778 O O . VAL A 1 104 ? -19.071 10.320 25.991 1.00 91.25 104 VAL A O 1
ATOM 781 N N . GLY A 1 105 ? -20.112 8.548 25.122 1.00 91.19 105 GLY A N 1
ATOM 782 C CA . GLY A 1 105 ? -21.477 9.035 25.342 1.00 91.19 105 GLY A CA 1
ATOM 783 C C . GLY A 1 105 ? -22.008 9.978 24.254 1.00 91.19 105 GLY A C 1
ATOM 784 O O . GLY A 1 105 ? -23.058 10.592 24.439 1.00 91.19 105 GLY A O 1
ATOM 785 N N . ARG A 1 106 ? -21.310 10.105 23.116 1.00 90.94 106 ARG A N 1
ATOM 786 C CA . ARG A 1 106 ? -21.753 10.889 21.951 1.00 90.94 106 ARG A CA 1
ATOM 787 C C . ARG A 1 106 ? -21.197 10.333 20.644 1.00 90.94 106 ARG A C 1
ATOM 789 O O . ARG A 1 106 ? -20.161 9.670 20.622 1.00 90.94 106 ARG A O 1
ATOM 796 N N . GLU A 1 107 ? -21.845 10.683 19.540 1.00 92.31 107 GLU A N 1
ATOM 797 C CA . GLU A 1 107 ? -21.362 10.345 18.202 1.00 92.31 107 GLU A CA 1
ATOM 798 C C . GLU A 1 107 ? -20.216 11.266 17.758 1.00 92.31 107 GLU A C 1
ATOM 800 O O . GLU A 1 107 ? -20.198 12.475 18.022 1.00 92.31 107 GLU A O 1
ATOM 805 N N . PHE A 1 108 ? -19.245 10.681 17.057 1.00 92.38 108 PHE A N 1
ATOM 806 C CA . PHE A 1 108 ? -18.145 11.386 16.402 1.00 92.38 108 PHE A CA 1
ATOM 807 C C . PHE A 1 108 ? -17.552 10.548 15.265 1.00 92.38 108 PHE A C 1
ATOM 809 O O . PHE A 1 108 ? -17.756 9.337 15.170 1.00 92.38 108 PHE A O 1
ATOM 816 N N . ASN A 1 109 ? -16.783 11.189 14.391 1.00 90.06 109 ASN A N 1
ATOM 817 C CA . ASN A 1 109 ? -16.106 10.520 13.292 1.00 90.06 109 ASN A CA 1
ATOM 818 C C . ASN A 1 109 ? -14.731 9.992 13.736 1.00 90.06 109 ASN A C 1
ATOM 820 O O . ASN A 1 109 ? -13.771 10.758 13.838 1.00 90.06 109 ASN A O 1
ATOM 824 N N . LEU A 1 110 ? -14.621 8.671 13.917 1.00 87.69 110 LEU A N 1
ATOM 825 C CA . LEU A 1 110 ? -13.373 7.967 14.256 1.00 87.69 110 LEU A CA 1
ATOM 826 C C . LEU A 1 110 ? -12.270 8.135 13.192 1.00 87.69 110 LEU A C 1
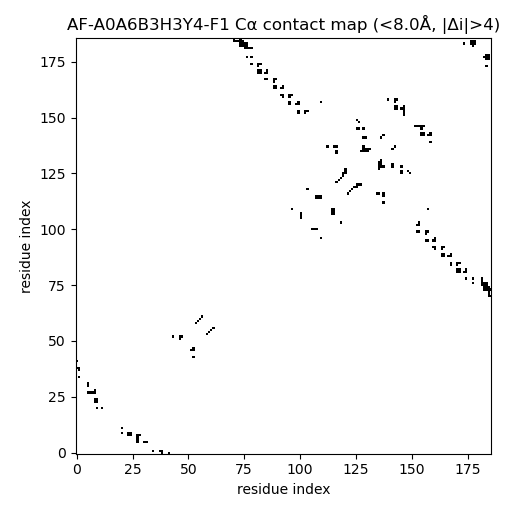ATOM 828 O O . LEU A 1 110 ? -11.083 7.996 13.489 1.00 87.69 110 LEU A O 1
ATOM 832 N N . GLY A 1 111 ? -12.650 8.444 11.950 1.00 85.31 111 GLY A N 1
ATOM 833 C CA . GLY A 1 111 ? -11.734 8.752 10.856 1.00 85.31 111 GLY A CA 1
ATOM 834 C C . GLY A 1 111 ? -11.216 10.192 10.860 1.00 85.31 111 GLY A C 1
ATOM 835 O O . GLY A 1 111 ? -10.326 10.499 10.074 1.00 85.31 111 GLY A O 1
ATOM 836 N N . SER A 1 112 ? -11.738 11.082 11.717 1.00 89.69 112 SER A N 1
ATOM 837 C CA . SER A 1 112 ? -11.315 12.485 11.798 1.00 89.69 112 SER A CA 1
ATOM 838 C C . SER A 1 112 ? -10.293 12.693 12.920 1.00 89.69 112 SER A C 1
ATOM 840 O O . SER A 1 112 ? -10.669 12.721 14.097 1.00 89.69 112 SER A O 1
ATOM 842 N N . PRO A 1 113 ? -9.004 12.939 12.602 1.00 88.50 113 PRO A N 1
ATOM 843 C CA . PRO A 1 113 ? -7.982 13.150 13.624 1.00 88.50 113 PRO A CA 1
ATOM 844 C C . PRO A 1 113 ? -8.266 14.358 14.518 1.00 88.50 113 PRO A C 1
ATOM 846 O O . PRO A 1 113 ? -7.802 14.392 15.652 1.00 88.50 113 PRO A O 1
ATOM 849 N N . LYS A 1 114 ? -9.002 15.361 14.019 1.00 90.50 114 LYS A N 1
ATOM 850 C CA . LYS A 1 114 ? -9.334 16.572 14.779 1.00 90.50 114 LYS A CA 1
ATOM 851 C C . LYS A 1 114 ? -10.363 16.285 15.875 1.00 90.50 114 LYS A C 1
ATOM 853 O O . LYS A 1 114 ? -10.120 16.642 17.020 1.00 90.50 114 LYS A O 1
ATOM 858 N N . GLN A 1 115 ? -11.465 15.613 15.531 1.00 92.62 115 GLN A N 1
ATOM 859 C CA . GLN A 1 115 ? -12.497 15.246 16.511 1.00 92.62 115 GLN A CA 1
ATOM 860 C C . GLN A 1 115 ? -11.938 14.271 17.552 1.00 92.62 115 GLN A C 1
ATOM 862 O O . GLN A 1 115 ? -12.196 14.420 18.740 1.00 92.62 115 GLN A O 1
ATOM 867 N N . LEU A 1 116 ? -11.100 13.323 17.119 1.00 91.06 116 LEU A N 1
ATOM 868 C CA . LEU A 1 116 ? -10.460 12.384 18.033 1.00 91.06 116 LEU A CA 1
ATOM 869 C C . LEU A 1 11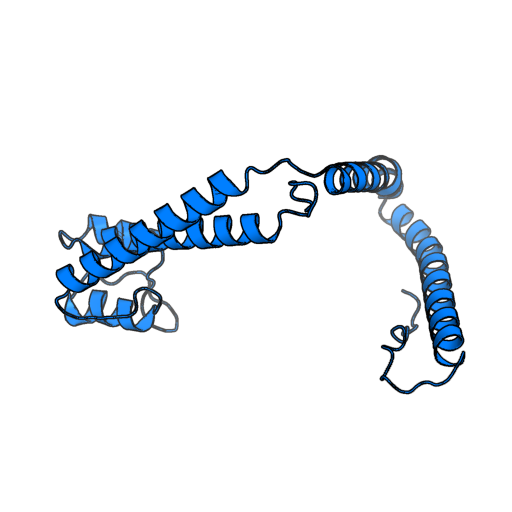6 ? -9.515 13.082 19.026 1.00 91.06 116 LEU A C 1
ATOM 871 O O . LEU A 1 116 ? -9.506 12.739 20.202 1.00 91.06 116 LEU A O 1
ATOM 875 N N . GLN A 1 117 ? -8.740 14.076 18.583 1.00 91.56 117 GLN A N 1
ATOM 876 C CA . GLN A 1 117 ? -7.880 14.862 19.477 1.00 91.56 117 GLN A CA 1
ATOM 877 C C . GLN A 1 117 ? -8.676 15.670 20.506 1.00 91.56 117 GLN A C 1
ATOM 879 O O . GLN A 1 117 ? -8.257 15.761 21.658 1.00 91.56 117 GLN A O 1
ATOM 884 N N . GLU A 1 118 ? -9.800 16.256 20.095 1.00 92.56 118 GLU A N 1
ATOM 885 C CA . GLU A 1 118 ? -10.693 17.005 20.982 1.00 92.56 118 GLU A CA 1
ATOM 886 C C . GLU A 1 118 ? -11.270 16.104 22.080 1.00 92.56 118 GLU A C 1
ATOM 888 O O . GLU A 1 118 ? -11.226 16.466 23.253 1.00 92.56 118 GLU A O 1
ATOM 893 N N . ILE A 1 119 ? -11.697 14.891 21.723 1.00 92.62 119 ILE A N 1
ATOM 894 C CA . ILE A 1 119 ? -12.215 13.920 22.690 1.00 92.62 119 ILE A CA 1
ATOM 895 C C . ILE A 1 119 ? -11.100 13.413 23.610 1.00 92.62 119 ILE A C 1
ATOM 897 O O . ILE A 1 119 ? -11.224 13.503 24.826 1.00 92.62 119 ILE A O 1
ATOM 901 N N . LEU A 1 120 ? -9.988 12.916 23.055 1.00 91.19 120 LEU A N 1
ATOM 902 C CA . LEU A 1 120 ? -8.912 12.309 23.849 1.00 91.19 120 LEU A CA 1
ATOM 903 C C . LEU A 1 120 ? -8.267 13.312 24.813 1.00 91.19 120 LEU A C 1
ATOM 905 O O . LEU A 1 120 ? -8.077 13.002 25.984 1.00 91.19 120 LEU A O 1
ATOM 909 N N . PHE A 1 121 ? -7.908 14.504 24.333 1.00 92.62 121 PHE A N 1
ATOM 910 C CA . PHE A 1 121 ? -7.096 15.451 25.106 1.00 92.62 121 PHE A CA 1
ATOM 911 C C . PHE A 1 121 ? -7.898 16.607 25.706 1.00 92.62 121 PHE A C 1
ATOM 913 O O . PHE A 1 121 ? -7.395 17.278 26.607 1.00 92.62 121 PHE A O 1
ATOM 920 N N . GLY A 1 122 ? -9.097 16.879 25.186 1.00 89.12 122 GLY A N 1
ATOM 921 C CA . GLY A 1 122 ? -10.000 17.910 25.690 1.00 89.12 122 GLY A CA 1
ATOM 922 C C . GLY A 1 122 ? -11.014 17.334 26.672 1.00 89.12 122 GLY A C 1
ATOM 923 O O . GLY A 1 122 ? -10.940 17.634 27.858 1.00 89.12 122 GLY A O 1
ATOM 924 N N . GLU A 1 123 ? -11.934 16.501 26.180 1.00 89.62 123 GLU A N 1
ATOM 925 C CA . GLU A 1 123 ? -13.053 15.962 26.974 1.00 89.62 123 GLU A CA 1
ATOM 926 C C . GLU A 1 123 ? -12.588 14.944 28.024 1.00 89.62 123 GLU A C 1
ATOM 928 O O . GLU A 1 123 ? -12.922 15.067 29.199 1.00 89.62 123 GLU A O 1
ATOM 933 N N . LEU A 1 124 ? -11.778 13.965 27.615 1.00 88.12 124 LEU A N 1
ATOM 934 C CA . LEU A 1 124 ? -11.284 12.900 28.493 1.00 88.12 124 LEU A CA 1
ATOM 935 C C . LEU A 1 124 ? -10.030 13.297 29.282 1.00 88.12 124 LEU A C 1
ATOM 937 O O . LEU A 1 124 ? -9.617 12.576 30.188 1.00 88.12 124 LEU A O 1
ATOM 941 N N . GLY A 1 125 ? -9.400 14.421 28.926 1.00 88.50 125 GLY A N 1
ATOM 942 C CA . GLY A 1 125 ? -8.220 14.940 29.619 1.00 88.50 125 GLY A CA 1
ATOM 943 C C . GLY A 1 125 ? -7.017 13.989 29.637 1.00 88.50 125 GLY A C 1
ATOM 944 O O . GLY A 1 125 ? -6.203 14.061 30.559 1.00 88.50 125 GLY A O 1
ATOM 945 N N . LEU A 1 126 ? -6.891 13.092 28.651 1.00 90.50 126 LEU A N 1
ATOM 946 C CA . LEU A 1 126 ? -5.824 12.090 28.620 1.00 90.50 126 LEU A CA 1
ATOM 947 C C . LEU A 1 126 ? -4.429 12.723 28.450 1.00 90.50 126 LEU A C 1
ATOM 949 O O . LEU A 1 126 ? -4.301 13.828 27.903 1.00 90.50 126 LEU A O 1
ATOM 953 N N . PRO A 1 127 ? -3.354 12.018 28.862 1.00 89.56 127 PRO A N 1
ATOM 954 C CA . PRO A 1 127 ? -1.986 12.500 28.713 1.00 89.56 127 PRO A CA 1
ATOM 955 C C . PRO A 1 127 ? -1.653 12.856 27.263 1.00 89.56 127 PRO A C 1
ATOM 957 O O . PRO A 1 127 ? -1.796 12.054 26.346 1.00 89.56 127 PRO A O 1
ATOM 960 N N . LYS A 1 128 ? -1.174 14.079 27.046 1.00 89.44 128 LYS A N 1
ATOM 961 C CA . LYS A 1 128 ? -0.854 14.580 25.706 1.00 89.44 128 LYS A CA 1
ATOM 962 C C . LYS A 1 128 ? 0.298 13.794 25.085 1.00 89.44 128 LYS A C 1
ATOM 964 O O . LYS A 1 128 ? 1.358 13.648 25.689 1.00 89.44 128 LYS A O 1
ATOM 969 N N . THR A 1 129 ? 0.100 13.351 23.850 1.00 88.88 129 THR A N 1
ATOM 970 C CA . THR A 1 129 ? 1.108 12.633 23.060 1.00 88.88 129 THR A CA 1
ATOM 971 C C . THR A 1 129 ? 2.082 13.613 22.388 1.00 88.88 129 THR A C 1
ATOM 973 O O . THR A 1 129 ? 2.089 14.819 22.656 1.00 88.88 129 THR A O 1
ATOM 976 N N . LYS A 1 130 ? 2.939 13.114 21.489 1.00 90.00 130 LYS A N 1
ATOM 977 C CA . LYS A 1 130 ? 3.886 13.941 20.729 1.00 90.00 130 LYS A CA 1
ATOM 978 C C . LYS A 1 130 ? 3.162 15.050 19.950 1.00 90.00 130 LYS A C 1
ATOM 980 O O . LYS A 1 130 ? 2.228 14.798 19.188 1.00 90.00 130 LYS A O 1
ATOM 985 N N . LYS A 1 131 ? 3.632 16.290 20.112 1.00 90.75 131 LYS A N 1
ATOM 986 C CA . LYS A 1 131 ? 3.078 17.473 19.439 1.00 90.75 131 LYS A CA 1
ATOM 987 C C . LYS A 1 131 ? 3.366 17.447 17.933 1.00 90.75 131 LYS A C 1
ATOM 989 O O . LYS A 1 131 ? 4.481 17.145 17.510 1.00 90.75 131 LYS A O 1
ATOM 994 N N . THR A 1 132 ? 2.372 17.818 17.134 1.00 90.31 132 THR A N 1
ATOM 995 C CA . THR A 1 132 ? 2.451 18.001 15.677 1.00 90.31 132 THR A CA 1
ATOM 996 C C . THR A 1 132 ? 2.138 19.457 15.308 1.00 90.31 132 THR A C 1
ATOM 998 O O . THR A 1 132 ? 1.819 20.274 16.174 1.00 90.31 132 THR A O 1
ATOM 1001 N N . LYS A 1 133 ? 2.226 19.817 14.018 1.00 87.31 133 LYS A N 1
ATOM 1002 C CA . LYS A 1 133 ? 1.905 21.183 13.551 1.00 87.31 133 LYS A CA 1
ATOM 1003 C C . LYS A 1 133 ? 0.451 21.587 13.837 1.00 87.31 133 LYS A C 1
ATOM 1005 O O . LYS A 1 133 ? 0.182 22.768 14.012 1.00 87.31 133 LYS A O 1
ATOM 1010 N N . THR A 1 134 ? -0.468 20.622 13.875 1.00 84.88 134 THR A N 1
ATOM 1011 C CA . THR A 1 134 ? -1.918 20.849 13.987 1.00 84.88 134 THR A CA 1
ATOM 1012 C C . THR A 1 134 ? -2.514 20.389 15.320 1.00 84.88 134 THR A C 1
ATOM 1014 O O . THR A 1 134 ? -3.714 20.554 15.518 1.00 84.88 134 THR A O 1
ATOM 1017 N N . GLY A 1 135 ? -1.703 19.851 16.240 1.00 88.56 135 GLY A N 1
ATOM 1018 C CA . GLY A 1 135 ? -2.152 19.413 17.562 1.00 88.56 135 GLY A CA 1
ATOM 1019 C C . GLY A 1 135 ? -1.256 18.332 18.166 1.00 88.56 135 GLY A C 1
ATOM 1020 O O . GLY A 1 135 ? -0.058 18.548 18.355 1.00 88.56 135 GLY A O 1
ATOM 1021 N N . TYR A 1 136 ? -1.833 17.176 18.473 1.00 91.00 136 TYR A N 1
ATOM 1022 C CA . TYR A 1 136 ? -1.164 16.013 19.061 1.00 91.00 136 TYR A CA 1
ATOM 1023 C C . TYR A 1 136 ? -1.326 14.795 18.152 1.00 91.00 136 TYR A C 1
ATOM 1025 O O . TYR A 1 136 ? -2.334 14.654 17.456 1.00 91.00 136 TYR A O 1
ATOM 1033 N N . THR A 1 137 ? -0.322 13.921 18.110 1.00 89.00 137 THR A N 1
ATOM 1034 C CA . THR A 1 137 ? -0.416 12.717 17.282 1.00 89.00 137 THR A CA 1
ATOM 1035 C C . THR A 1 137 ? -1.465 11.755 17.840 1.00 89.00 137 THR A C 1
ATOM 1037 O O . THR A 1 137 ? -1.609 11.576 19.049 1.00 89.00 137 THR A O 1
ATOM 1040 N N . THR A 1 138 ? -2.202 11.128 16.935 1.00 89.81 138 THR A N 1
ATOM 1041 C CA . THR A 1 138 ? -3.118 10.031 17.249 1.00 89.81 138 THR A CA 1
ATOM 1042 C C . THR A 1 138 ? -2.744 8.809 16.427 1.00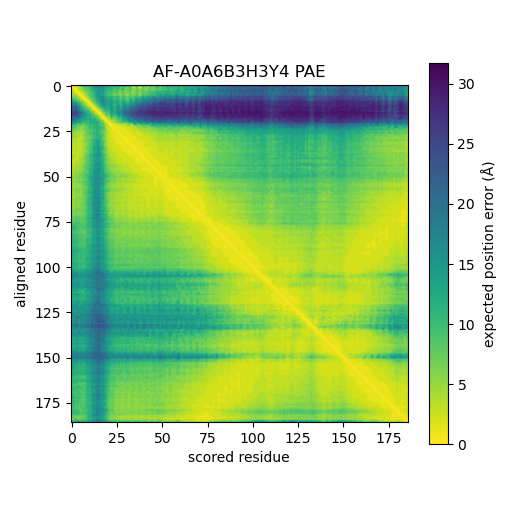 89.81 138 THR A C 1
ATOM 1044 O O . THR A 1 138 ? -3.632 8.066 16.046 1.00 89.81 138 THR A O 1
ATOM 1047 N N . ASP A 1 139 ? -1.471 8.631 16.060 1.00 90.25 139 ASP A N 1
ATOM 1048 C CA . ASP A 1 139 ? -0.984 7.437 15.352 1.00 90.25 139 ASP A CA 1
ATOM 1049 C C . ASP A 1 139 ? -1.093 6.159 16.213 1.00 90.25 139 ASP A C 1
ATOM 1051 O O . ASP A 1 139 ? -1.546 6.198 17.357 1.00 90.25 139 ASP A O 1
ATOM 1055 N N . ALA A 1 140 ? -0.760 5.005 15.629 1.00 89.50 140 ALA A N 1
ATOM 1056 C CA . ALA A 1 140 ? -0.887 3.718 16.312 1.00 89.50 140 ALA A CA 1
ATOM 1057 C C . ALA A 1 140 ? -0.011 3.644 17.574 1.00 89.50 140 ALA A C 1
ATOM 1059 O O . ALA A 1 140 ? -0.505 3.241 18.623 1.00 89.50 140 ALA A O 1
ATOM 1060 N N . ASP A 1 141 ? 1.239 4.104 17.501 1.00 91.44 141 ASP A N 1
ATOM 1061 C CA . ASP A 1 141 ? 2.170 4.077 18.636 1.00 91.44 141 ASP A CA 1
ATOM 1062 C C . ASP A 1 141 ? 1.689 4.984 19.773 1.00 91.44 141 ASP A C 1
ATOM 1064 O O . ASP A 1 141 ? 1.735 4.616 20.946 1.00 91.44 141 ASP A O 1
ATOM 1068 N N . ALA A 1 142 ? 1.163 6.160 19.437 1.00 91.69 142 ALA A N 1
ATOM 1069 C CA . ALA A 1 142 ? 0.613 7.101 20.396 1.00 91.69 142 ALA A CA 1
ATOM 1070 C C . ALA A 1 142 ? -0.671 6.588 21.054 1.00 91.69 142 ALA A C 1
ATOM 1072 O O . ALA A 1 142 ? -0.852 6.782 22.254 1.00 91.69 142 ALA A O 1
ATOM 1073 N N . LEU A 1 143 ? -1.551 5.929 20.294 1.00 91.62 143 LEU A N 1
ATOM 1074 C CA . LEU A 1 143 ? -2.759 5.299 20.833 1.00 91.62 143 LEU A CA 1
ATOM 1075 C C . LEU A 1 143 ? -2.427 4.081 21.703 1.00 91.62 143 LEU A C 1
ATOM 1077 O O . LEU A 1 143 ? -3.056 3.904 22.741 1.00 91.62 143 LEU A O 1
ATOM 1081 N N . ALA A 1 144 ? -1.425 3.280 21.330 1.00 92.31 144 ALA A N 1
ATOM 1082 C CA . ALA A 1 144 ? -0.953 2.151 22.133 1.00 92.31 144 ALA A CA 1
ATOM 1083 C C . ALA A 1 144 ? -0.305 2.622 23.439 1.00 92.31 144 ALA A C 1
ATOM 1085 O O . ALA A 1 144 ? -0.592 2.088 24.509 1.00 92.31 144 ALA A O 1
ATOM 1086 N N . TRP A 1 145 ? 0.514 3.673 23.372 1.00 93.12 145 TRP A N 1
ATOM 1087 C CA . TRP A 1 145 ? 1.058 4.310 24.564 1.00 93.12 145 TRP A CA 1
ATOM 1088 C C . TRP A 1 145 ? -0.055 4.883 25.448 1.00 93.12 145 TRP A C 1
ATOM 1090 O O . TRP A 1 145 ? -0.056 4.632 26.647 1.00 93.12 145 TRP A O 1
ATOM 1100 N N . LEU A 1 146 ? -1.040 5.582 24.870 1.00 92.06 146 LEU A N 1
ATOM 1101 C CA . LEU A 1 146 ? -2.203 6.089 25.605 1.00 92.06 146 LEU A CA 1
ATOM 1102 C C . LEU A 1 146 ? -2.984 4.964 26.288 1.00 92.06 146 LEU A C 1
ATOM 1104 O O . LEU A 1 146 ? -3.319 5.104 27.458 1.00 92.06 146 LEU A O 1
ATOM 1108 N N . ALA A 1 147 ? -3.224 3.851 25.594 1.00 91.75 147 ALA A N 1
ATOM 1109 C CA . ALA A 1 147 ? -3.905 2.683 26.150 1.00 91.75 147 ALA A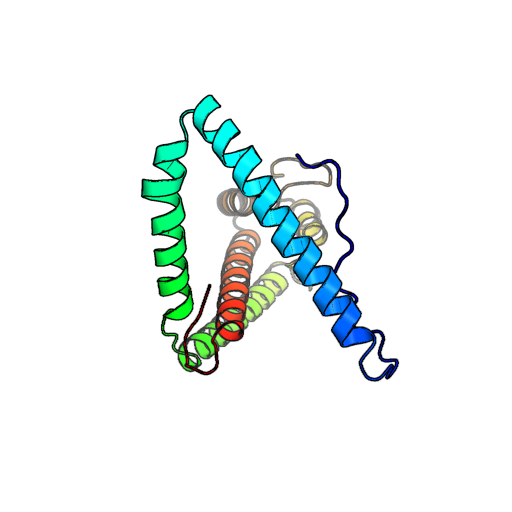 CA 1
ATOM 1110 C C . ALA A 1 147 ? -3.183 2.104 27.379 1.00 91.75 147 ALA A C 1
ATOM 1112 O O . ALA A 1 147 ? -3.831 1.583 28.275 1.00 91.75 147 ALA A O 1
ATOM 1113 N N . ALA A 1 148 ? -1.853 2.215 27.449 1.00 91.88 148 ALA A N 1
ATOM 1114 C CA . ALA A 1 148 ? -1.077 1.795 28.618 1.00 91.88 148 ALA A CA 1
ATOM 1115 C C . ALA A 1 148 ? -1.077 2.825 29.766 1.00 91.88 148 ALA A C 1
ATOM 1117 O O . ALA A 1 148 ? -0.642 2.510 30.871 1.00 91.88 148 ALA A O 1
ATOM 1118 N N . GLN A 1 149 ? -1.512 4.060 29.506 1.00 89.38 149 GLN A N 1
ATOM 1119 C CA . GLN A 1 149 ? -1.501 5.180 30.457 1.00 89.38 149 GLN A CA 1
ATOM 1120 C C . GLN A 1 149 ? -2.900 5.554 30.963 1.00 89.38 149 GLN A C 1
ATOM 1122 O O . GLN A 1 149 ? -3.032 6.450 31.797 1.00 89.38 149 GLN A O 1
ATOM 1127 N N . THR A 1 150 ? -3.953 4.915 30.452 1.00 88.31 150 THR A N 1
ATOM 1128 C CA . THR A 1 150 ? -5.336 5.170 30.853 1.00 88.31 150 THR A CA 1
ATOM 1129 C C . THR A 1 150 ? -6.111 3.870 31.012 1.00 88.31 150 THR A C 1
ATOM 1131 O O . THR A 1 150 ? -5.851 2.896 30.316 1.00 88.31 150 THR A O 1
ATOM 1134 N N . GLU A 1 151 ? -7.092 3.870 31.911 1.00 87.81 151 GLU A N 1
ATOM 1135 C CA . GLU A 1 151 ? -8.083 2.793 32.015 1.00 87.81 151 GLU A CA 1
ATOM 1136 C C . GLU A 1 151 ? -9.239 2.973 31.020 1.00 87.81 151 GLU A C 1
ATOM 1138 O O . GLU A 1 151 ? -10.101 2.107 30.897 1.00 87.81 151 GLU A O 1
ATOM 1143 N N . HIS A 1 152 ? -9.284 4.097 30.296 1.00 90.69 152 HIS A N 1
ATOM 1144 C CA . HIS A 1 152 ? -10.347 4.340 29.333 1.00 90.69 152 HIS A CA 1
ATOM 1145 C C . HIS A 1 152 ? -10.192 3.433 28.107 1.00 90.69 152 HIS A C 1
ATOM 1147 O O . HIS A 1 152 ? -9.138 3.376 27.483 1.00 90.69 152 HIS A O 1
ATOM 1153 N N . GLU A 1 153 ? -11.288 2.807 27.684 1.00 91.94 153 GLU A N 1
ATOM 1154 C CA . GLU A 1 153 ? -11.305 1.845 26.572 1.00 91.94 153 GLU A CA 1
ATOM 1155 C C . GLU A 1 153 ? -11.106 2.476 25.176 1.00 91.94 153 GLU A C 1
ATOM 1157 O O . GLU A 1 153 ? -10.808 1.777 24.204 1.00 91.94 153 GLU A O 1
ATOM 1162 N N . LEU A 1 154 ? -11.237 3.804 25.041 1.00 92.19 154 LEU A N 1
ATOM 1163 C CA . LEU A 1 154 ? -11.289 4.484 23.745 1.00 92.19 154 LEU A CA 1
ATOM 1164 C C . LEU A 1 154 ? -10.010 4.291 22.906 1.00 92.19 154 LEU A C 1
ATOM 1166 O O . LEU A 1 154 ? -10.143 3.977 21.721 1.00 92.19 154 LEU A O 1
ATOM 1170 N N . PRO A 1 155 ? -8.779 4.430 23.443 1.00 92.50 155 PRO A N 1
ATOM 1171 C CA . PRO A 1 155 ? -7.564 4.205 22.660 1.00 92.50 155 PRO A CA 1
ATOM 1172 C C . PRO A 1 155 ? -7.463 2.781 22.096 1.00 92.50 155 PRO A C 1
ATOM 1174 O O . PRO A 1 155 ? -7.064 2.610 20.943 1.00 92.50 155 PRO A O 1
ATOM 1177 N N . VAL A 1 156 ? -7.892 1.769 22.859 1.00 93.19 156 VAL A N 1
ATOM 1178 C CA . VAL A 1 156 ? -7.909 0.362 22.420 1.00 93.19 156 VAL A CA 1
ATOM 1179 C C . VAL A 1 156 ? -8.938 0.156 21.308 1.00 93.19 156 VAL A C 1
ATOM 1181 O O . VAL A 1 156 ? -8.624 -0.425 20.267 1.00 93.19 156 VAL A O 1
ATOM 1184 N N . LEU A 1 157 ? -10.145 0.704 21.477 1.00 93.38 157 LEU A N 1
ATOM 1185 C CA . LEU A 1 157 ? -11.194 0.668 20.455 1.00 93.38 157 LEU A CA 1
ATOM 1186 C C . LEU A 1 157 ? -10.754 1.361 19.156 1.00 93.38 157 LEU A C 1
ATOM 1188 O O . LEU A 1 157 ? -11.050 0.873 18.065 1.00 93.38 157 LEU A O 1
ATOM 1192 N N . MET A 1 158 ? -9.992 2.457 19.247 1.00 92.38 158 MET A N 1
ATOM 1193 C CA . MET A 1 158 ? -9.440 3.145 18.074 1.00 92.38 158 MET A CA 1
ATOM 1194 C C . MET A 1 158 ? -8.405 2.313 17.325 1.00 92.38 158 MET A C 1
ATOM 1196 O O . MET A 1 158 ? -8.411 2.311 16.090 1.00 92.38 158 MET A O 1
ATOM 1200 N N . LEU A 1 159 ? -7.522 1.617 18.043 1.00 92.50 159 LEU A N 1
ATOM 1201 C CA . LEU A 1 159 ? -6.550 0.712 17.428 1.00 92.50 159 LEU A CA 1
ATOM 1202 C C . LEU A 1 159 ? -7.268 -0.393 16.653 1.00 92.50 159 LEU A C 1
ATOM 1204 O O . LEU A 1 159 ? -7.013 -0.559 15.459 1.00 92.50 159 LEU A O 1
ATOM 1208 N N . ARG A 1 160 ? -8.245 -1.048 17.293 1.00 92.44 160 ARG A N 1
ATOM 1209 C CA . ARG A 1 160 ? -9.068 -2.088 16.664 1.00 92.44 160 ARG A CA 1
ATOM 1210 C C . ARG A 1 160 ? -9.808 -1.556 15.439 1.00 92.44 160 ARG A C 1
ATOM 1212 O O . ARG A 1 160 ? -9.720 -2.147 14.370 1.00 92.44 160 ARG A O 1
ATOM 1219 N N . HIS A 1 161 ? -10.495 -0.419 15.558 1.00 94.00 161 HIS A N 1
ATOM 1220 C CA . HIS A 1 161 ? -11.207 0.196 14.435 1.00 94.00 161 HIS A CA 1
ATOM 1221 C C . HIS A 1 161 ? -10.284 0.429 13.230 1.00 94.00 161 HIS A C 1
ATOM 1223 O O . HIS A 1 161 ? -10.639 0.093 12.103 1.00 94.00 161 HIS A O 1
ATOM 1229 N N . ARG A 1 162 ? -9.090 0.994 13.450 1.00 93.50 162 ARG A N 1
ATOM 1230 C CA . ARG A 1 162 ? -8.159 1.325 12.362 1.00 93.50 162 ARG A CA 1
ATOM 1231 C C . ARG A 1 162 ? -7.533 0.104 11.713 1.00 93.50 162 ARG A C 1
ATOM 1233 O O . ARG A 1 162 ? -7.372 0.101 10.496 1.00 93.50 162 ARG A O 1
ATOM 1240 N N . GLU A 1 163 ? -7.185 -0.904 12.502 1.00 93.19 163 GLU A N 1
ATOM 1241 C CA . GLU A 1 163 ? -6.683 -2.173 11.982 1.00 93.19 163 GLU A CA 1
ATOM 1242 C C . GLU A 1 163 ? -7.725 -2.824 11.066 1.00 93.19 163 GLU A C 1
ATOM 1244 O O . GLU A 1 163 ? -7.445 -3.101 9.901 1.00 93.19 163 GLU A O 1
ATOM 1249 N N . GLN A 1 164 ? -8.957 -2.962 11.557 1.00 94.88 164 GLN A N 1
ATOM 1250 C CA . GLN A 1 164 ? -10.049 -3.600 10.822 1.00 94.88 164 GLN A CA 1
ATOM 1251 C C . GLN A 1 164 ? -10.455 -2.791 9.585 1.00 94.88 164 GLN A C 1
ATOM 1253 O O . GLN A 1 164 ? -10.652 -3.355 8.512 1.00 94.88 164 GLN A O 1
ATOM 1258 N N . ALA A 1 165 ? -10.498 -1.459 9.687 1.00 94.31 165 ALA A N 1
ATOM 1259 C CA . ALA A 1 165 ? -10.772 -0.595 8.542 1.00 94.31 165 ALA A CA 1
ATOM 1260 C C . ALA A 1 165 ? -9.683 -0.707 7.464 1.00 94.31 165 ALA A C 1
ATOM 1262 O O . ALA A 1 165 ? -10.003 -0.723 6.275 1.00 94.31 165 ALA A O 1
ATOM 1263 N N . LYS A 1 166 ? -8.406 -0.815 7.857 1.00 95.19 166 LYS A N 1
ATOM 1264 C CA . LYS A 1 166 ? -7.298 -1.002 6.913 1.00 95.19 166 LYS A CA 1
ATOM 1265 C C . LYS A 1 166 ? -7.388 -2.359 6.219 1.00 95.19 166 LYS A C 1
ATOM 1267 O O . LYS A 1 166 ? -7.281 -2.403 4.997 1.00 95.19 166 LYS A O 1
ATOM 1272 N N . LEU A 1 167 ? -7.629 -3.431 6.976 1.00 96.69 167 LEU A N 1
ATOM 1273 C CA . LEU A 1 167 ? -7.822 -4.774 6.425 1.00 96.69 167 LEU A CA 1
ATOM 1274 C C . LEU A 1 167 ? -8.996 -4.810 5.442 1.00 96.69 167 LEU A C 1
ATOM 1276 O O . LEU A 1 167 ? -8.834 -5.320 4.336 1.00 96.69 167 LEU A O 1
ATOM 1280 N N . ARG A 1 168 ? -10.128 -4.184 5.790 1.00 96.12 168 ARG A N 1
ATOM 1281 C CA . ARG A 1 168 ? -11.286 -4.056 4.896 1.00 96.12 168 ARG A CA 1
ATOM 1282 C C . ARG A 1 168 ? -10.912 -3.396 3.572 1.00 96.12 168 ARG A C 1
ATOM 1284 O O . ARG A 1 168 ? -11.173 -3.973 2.529 1.00 96.12 168 ARG A O 1
ATOM 1291 N N . VAL A 1 169 ? -10.262 -2.228 3.603 1.00 96.69 169 VAL A N 1
ATOM 1292 C CA . VAL A 1 169 ? -9.858 -1.506 2.378 1.00 96.69 169 VAL A CA 1
ATOM 1293 C C . VAL A 1 169 ? -8.881 -2.331 1.537 1.00 96.69 169 VAL A C 1
ATOM 1295 O O . VAL A 1 169 ? -8.969 -2.328 0.312 1.00 96.69 169 VAL A O 1
ATOM 1298 N N . THR A 1 170 ? -7.954 -3.052 2.173 1.00 96.94 170 THR A N 1
ATOM 1299 C CA . THR A 1 170 ? -7.036 -3.946 1.458 1.00 96.94 170 THR A CA 1
ATOM 1300 C C . THR A 1 170 ? -7.784 -5.089 0.774 1.00 96.94 170 THR A C 1
ATOM 1302 O O . THR A 1 170 ? -7.555 -5.321 -0.410 1.00 96.94 170 THR A O 1
ATOM 1305 N N . VAL A 1 171 ? -8.699 -5.768 1.471 1.00 96.88 171 VAL A N 1
ATOM 1306 C CA . VAL A 1 171 ? -9.494 -6.864 0.892 1.00 96.88 171 VAL A CA 1
ATOM 1307 C C . VAL A 1 171 ? -10.433 -6.358 -0.199 1.00 96.88 171 VAL A C 1
ATOM 1309 O O . VAL A 1 171 ? -10.465 -6.937 -1.280 1.00 96.88 171 VAL A O 1
ATOM 1312 N N . GLU A 1 172 ? -11.124 -5.242 0.027 1.00 96.38 172 GLU A N 1
ATOM 1313 C CA . GLU A 1 172 ? -11.962 -4.581 -0.978 1.00 96.38 172 GLU A CA 1
ATOM 1314 C C . GLU A 1 172 ? -11.150 -4.257 -2.246 1.00 96.38 172 GLU A C 1
ATOM 1316 O O . GLU A 1 172 ? -11.613 -4.479 -3.366 1.00 96.38 172 GLU A O 1
ATOM 1321 N N . GLY A 1 173 ? -9.916 -3.771 -2.076 1.00 96.56 173 GLY A N 1
ATOM 1322 C CA . GLY A 1 173 ? -8.978 -3.541 -3.172 1.00 96.56 173 GLY A CA 1
ATOM 1323 C C . GLY A 1 173 ? -8.644 -4.822 -3.936 1.00 96.56 173 GLY A C 1
ATOM 1324 O O . GLY A 1 173 ? -8.738 -4.830 -5.160 1.00 96.56 173 GLY A O 1
ATOM 1325 N N . LEU A 1 174 ? -8.322 -5.910 -3.229 1.00 96.50 174 LEU A N 1
ATOM 1326 C CA . LEU A 1 174 ? -8.032 -7.209 -3.844 1.00 96.50 174 LEU A CA 1
ATOM 1327 C C . LEU A 1 174 ? -9.235 -7.756 -4.623 1.00 96.50 174 LEU A C 1
ATOM 1329 O O . LEU A 1 174 ? -9.075 -8.182 -5.759 1.00 96.50 174 LEU A O 1
ATOM 1333 N N . VAL A 1 175 ? -10.449 -7.699 -4.068 1.00 96.38 175 VAL A N 1
ATOM 1334 C CA . VAL A 1 175 ? -11.674 -8.174 -4.746 1.00 96.38 175 VAL A CA 1
ATOM 1335 C C . VAL A 1 175 ? -11.906 -7.441 -6.073 1.00 96.38 175 VAL A C 1
ATOM 1337 O O . VAL A 1 175 ? -12.343 -8.055 -7.054 1.00 96.38 175 VAL A O 1
ATOM 1340 N N . LYS A 1 176 ? -11.591 -6.139 -6.120 1.00 96.06 176 LYS A N 1
ATOM 1341 C CA . LYS A 1 176 ? -11.711 -5.301 -7.325 1.00 96.06 176 LYS A CA 1
ATOM 1342 C C . LYS A 1 176 ? -10.644 -5.594 -8.382 1.00 96.06 176 LYS A C 1
ATOM 1344 O O . LYS A 1 176 ? -10.897 -5.317 -9.550 1.00 96.06 176 LYS A O 1
ATOM 1349 N N . THR A 1 177 ? -9.483 -6.136 -8.007 1.00 96.94 177 THR A N 1
ATOM 1350 C CA . THR A 1 177 ? -8.398 -6.461 -8.952 1.00 96.94 177 THR A CA 1
ATOM 1351 C C . THR A 1 177 ? -8.445 -7.890 -9.491 1.00 96.94 177 THR A C 1
ATOM 1353 O O . THR A 1 177 ? -7.676 -8.215 -10.394 1.00 96.94 177 THR A O 1
ATOM 1356 N N . ILE A 1 178 ? -9.345 -8.745 -8.989 1.00 96.69 178 ILE A N 1
ATOM 1357 C CA . ILE A 1 178 ? -9.559 -10.088 -9.546 1.00 96.69 178 ILE A CA 1
ATOM 1358 C C . ILE A 1 178 ? -10.126 -9.965 -10.967 1.00 96.69 178 ILE A C 1
ATOM 1360 O O . ILE A 1 178 ? -11.241 -9.469 -11.161 1.00 96.69 178 ILE A O 1
ATOM 1364 N N . ALA A 1 179 ? -9.374 -10.466 -11.943 1.00 96.19 179 ALA A N 1
ATOM 1365 C CA . ALA A 1 179 ? -9.736 -10.494 -13.351 1.00 96.19 179 ALA A CA 1
ATOM 1366 C C . ALA A 1 179 ? -10.777 -11.586 -13.664 1.00 96.19 179 ALA A C 1
ATOM 1368 O O . ALA A 1 179 ? -11.180 -12.382 -12.812 1.00 96.19 179 ALA A O 1
ATOM 1369 N N . ALA A 1 180 ? -11.228 -11.629 -14.920 1.00 94.88 180 ALA A N 1
ATOM 1370 C CA . ALA A 1 180 ? -12.259 -12.563 -15.375 1.00 94.88 180 ALA A CA 1
ATOM 1371 C C . ALA A 1 180 ? -11.846 -14.047 -15.285 1.00 94.88 180 ALA A C 1
ATOM 1373 O O . ALA A 1 180 ? -12.710 -14.918 -15.231 1.00 94.88 180 ALA A O 1
ATOM 1374 N N . ASP A 1 181 ? -10.546 -14.339 -15.252 1.00 95.69 181 ASP A N 1
ATOM 1375 C CA . ASP A 1 181 ? -9.991 -15.687 -15.098 1.00 95.69 181 ASP A CA 1
ATOM 1376 C C . ASP A 1 181 ? -9.863 -16.132 -13.624 1.00 95.69 181 ASP A C 1
ATOM 1378 O O . ASP A 1 181 ? -9.354 -17.220 -13.346 1.00 95.69 181 ASP A O 1
ATOM 1382 N N . GLY A 1 182 ? -10.331 -15.308 -12.677 1.00 96.25 182 GLY A N 1
ATOM 1383 C CA . GLY A 1 182 ? -10.275 -15.586 -11.241 1.00 96.25 182 GLY A CA 1
ATOM 1384 C C . GLY A 1 182 ? -8.899 -15.350 -10.617 1.00 96.25 182 GLY A C 1
ATOM 1385 O O . GLY A 1 182 ? -8.612 -15.878 -9.538 1.00 96.25 182 GLY A O 1
ATOM 1386 N N . ARG A 1 183 ? -8.028 -14.586 -11.286 1.00 97.62 183 ARG A N 1
ATOM 1387 C CA . ARG A 1 183 ? -6.667 -14.303 -10.826 1.00 97.62 183 ARG A CA 1
ATOM 1388 C C . ARG A 1 183 ? -6.427 -12.812 -10.649 1.00 97.62 183 ARG A C 1
ATOM 1390 O O . ARG A 1 183 ? -7.101 -11.975 -11.240 1.00 97.62 183 ARG A O 1
ATOM 1397 N N . ILE A 1 184 ? -5.458 -12.482 -9.806 1.00 97.44 184 ILE A N 1
ATOM 1398 C CA . ILE A 1 184 ? -4.940 -11.124 -9.646 1.00 97.44 184 ILE A CA 1
ATOM 1399 C C . ILE A 1 184 ? -3.633 -11.027 -10.430 1.00 97.44 184 ILE A C 1
ATOM 1401 O O . ILE A 1 184 ? -2.713 -11.818 -10.202 1.00 97.44 184 ILE A O 1
ATOM 1405 N N . HIS A 1 185 ? -3.564 -10.048 -11.329 1.00 96.94 185 HIS A N 1
ATOM 1406 C CA . HIS A 1 185 ? -2.373 -9.682 -12.091 1.00 96.94 185 HIS A CA 1
ATOM 1407 C C . HIS A 1 185 ? -1.907 -8.319 -11.573 1.00 96.94 185 HIS A C 1
ATOM 1409 O O . HIS A 1 185 ? -2.681 -7.361 -11.600 1.00 96.94 185 HIS A O 1
ATOM 1415 N N . THR A 1 186 ? -0.693 -8.263 -11.032 1.00 92.19 186 THR A N 1
ATOM 1416 C CA . THR A 1 186 ? -0.068 -7.050 -10.479 1.00 92.19 186 THR A CA 1
ATOM 1417 C C . THR A 1 186 ? 1.147 -6.661 -11.289 1.00 92.19 186 THR A C 1
ATOM 1419 O O . THR A 1 186 ? 1.559 -7.516 -12.093 1.00 92.19 186 THR A O 1
#

Nearest PDB structures (foldseek):
  6vdd-assembly1_A  TM=9.548E-01  e=1.866E-12  Mycolicibacterium smegmatis
  6vdd-assembly2_D  TM=9.513E-01  e=2.785E-12  Mycolicibacterium smegmatis
  2y1j-assembly1_A  TM=9.276E-01  e=3.211E-10  Geobacillus stearothermophilus
  4ds5-assembly2_D  TM=9.166E-01  e=5.689E-10  Geobacillus kaustophilus HTA426
  4f8r-assembly2_D  TM=8.505E-01  e=5.074E-10  Geobacillus kaustophilus HTA426

Mean predicted aligned error: 8.24 Å

pLDDT: mean 89.86, std 10.99, range [48.56, 98.31]

Radius of gyration: 27.24 Å; Cα contacts (8 Å, |Δi|>4): 151; chains: 1; bounding box: 52×39×74 Å